Protein AF-A0A101GT37-F1 (afdb_monomer)

Nearest PDB structures (foldseek):
  5bwe-assembly1_A  TM=9.736E-01  e=3.485E-16  Thauera aromatica
  4pkc-assembly1_A  TM=9.715E-01  e=2.745E-16  Thauera aromatica
  5bwd-assembly1_A  TM=9.715E-01  e=1.150E-15  Thauera aromatica
  5fay-assembly1_B  TM=8.670E-01  e=1.036E-05  Oleidesulfovibrio alaskensis G20
  7vua-assembly1_A  TM=8.529E-01  e=1.270E-04  Clostridiales bacterium

Radius of gyration: 19.48 Å; Cα contacts (8 Å, |Δi|>4): 191; chains: 1; bounding box: 49×45×47 Å

Structure (mmCIF, N/CA/C/O backbone):
data_AF-A0A101GT37-F1
#
_entry.id   AF-A0A101GT37-F1
#
loop_
_atom_site.group_PDB
_atom_site.id
_atom_site.type_symbol
_atom_site.label_atom_id
_atom_site.label_alt_id
_atom_site.label_comp_id
_atom_site.label_asym_id
_atom_site.label_entity_id
_atom_site.label_seq_id
_atom_site.pdbx_PDB_ins_code
_atom_site.Cartn_x
_atom_site.Cartn_y
_atom_site.Cartn_z
_atom_site.occupancy
_atom_site.B_iso_or_equiv
_atom_site.auth_seq_id
_atom_site.auth_comp_id
_atom_site.auth_asym_id
_atom_site.auth_atom_id
_atom_site.pdbx_PDB_model_num
ATOM 1 N N . MET A 1 1 ? -13.158 -4.000 -20.494 1.00 83.12 1 MET A N 1
ATOM 2 C CA . MET A 1 1 ? -13.289 -5.338 -19.859 1.00 83.12 1 MET A CA 1
ATOM 3 C C . MET A 1 1 ? -12.405 -5.466 -18.620 1.00 83.12 1 MET A C 1
ATOM 5 O O . MET A 1 1 ? -12.922 -5.884 -17.592 1.00 83.12 1 MET A O 1
ATOM 9 N N . ALA A 1 2 ? -11.130 -5.058 -18.682 1.00 88.62 2 ALA A N 1
ATOM 10 C CA . ALA A 1 2 ? -10.197 -5.126 -17.552 1.00 88.62 2 ALA A CA 1
ATOM 11 C C . ALA A 1 2 ? -10.698 -4.409 -16.281 1.00 88.62 2 ALA A C 1
ATOM 13 O O . ALA A 1 2 ? -10.700 -5.011 -15.214 1.00 88.62 2 ALA A O 1
ATOM 14 N N . ASP A 1 3 ? -11.219 -3.185 -16.393 1.00 88.88 3 ASP A N 1
ATOM 15 C CA . ASP A 1 3 ? -11.601 -2.387 -15.213 1.00 88.88 3 ASP A CA 1
ATOM 16 C C . ASP A 1 3 ? -12.719 -3.039 -14.392 1.00 88.88 3 ASP A C 1
ATOM 18 O O . ASP A 1 3 ? -12.654 -3.101 -13.166 1.00 88.88 3 ASP A O 1
ATOM 22 N N . LYS A 1 4 ? -13.722 -3.620 -15.066 1.00 92.56 4 LYS A N 1
ATOM 23 C CA . LYS A 1 4 ? -14.809 -4.360 -14.404 1.00 92.56 4 LYS A CA 1
ATOM 24 C C . LYS A 1 4 ? -14.273 -5.573 -13.636 1.00 92.56 4 LYS A C 1
ATOM 26 O O . LYS A 1 4 ? -14.737 -5.847 -12.530 1.00 92.56 4 LYS A O 1
ATOM 31 N N . ALA A 1 5 ? -13.287 -6.273 -14.199 1.00 92.88 5 ALA A N 1
ATOM 32 C CA . ALA A 1 5 ? -12.650 -7.408 -13.541 1.00 92.88 5 ALA A CA 1
ATOM 33 C C . ALA A 1 5 ? -11.839 -6.966 -12.314 1.00 92.88 5 ALA A C 1
ATOM 35 O O . ALA A 1 5 ? -11.958 -7.590 -11.263 1.00 92.88 5 ALA A O 1
ATOM 36 N N . VAL A 1 6 ? -11.096 -5.857 -12.407 1.00 91.38 6 VAL A N 1
ATOM 37 C CA . VAL A 1 6 ? -10.339 -5.290 -11.277 1.00 91.38 6 VAL A CA 1
ATOM 38 C C . VAL A 1 6 ? -11.275 -4.852 -10.151 1.00 91.38 6 VAL A C 1
ATOM 40 O O . VAL A 1 6 ? -11.039 -5.198 -8.996 1.00 91.38 6 VAL A O 1
ATOM 43 N N . ILE A 1 7 ? -12.383 -4.178 -10.471 1.00 90.94 7 ILE A N 1
ATOM 44 C CA . ILE A 1 7 ? -13.394 -3.785 -9.477 1.00 90.94 7 ILE A CA 1
ATOM 45 C C . ILE A 1 7 ? -13.995 -5.025 -8.801 1.00 90.94 7 ILE A C 1
ATOM 47 O O . ILE A 1 7 ? -14.121 -5.070 -7.577 1.00 90.94 7 ILE A O 1
ATOM 51 N N . SER A 1 8 ? -14.342 -6.056 -9.575 1.00 91.50 8 SER A N 1
ATOM 52 C CA . SER A 1 8 ? -14.857 -7.315 -9.025 1.00 91.50 8 SER A CA 1
ATOM 53 C C . SER A 1 8 ? -13.827 -8.025 -8.138 1.00 91.50 8 SER A C 1
ATOM 55 O O . SER A 1 8 ? -14.181 -8.584 -7.099 1.00 91.50 8 SER A O 1
ATOM 57 N N . TRP A 1 9 ? -12.553 -8.003 -8.527 1.00 92.19 9 TRP A N 1
ATOM 58 C CA . TRP A 1 9 ? -11.446 -8.588 -7.774 1.00 92.19 9 TRP A CA 1
ATOM 59 C C . TRP A 1 9 ? -11.197 -7.846 -6.454 1.00 92.19 9 TRP A C 1
ATOM 61 O O . TRP A 1 9 ? -11.097 -8.489 -5.409 1.00 92.19 9 TRP A O 1
ATOM 71 N N . ALA A 1 10 ? -11.203 -6.512 -6.461 1.00 90.50 10 ALA A N 1
ATOM 72 C CA . ALA A 1 10 ? -11.091 -5.699 -5.251 1.00 90.50 10 ALA A CA 1
ATOM 73 C C . ALA A 1 10 ? -12.276 -5.935 -4.293 1.00 90.50 10 ALA A C 1
ATOM 75 O O . ALA A 1 10 ? -12.078 -6.177 -3.103 1.00 90.50 10 ALA A O 1
ATOM 76 N N . ARG A 1 11 ? -13.512 -5.985 -4.811 1.00 90.12 11 ARG A N 1
ATOM 77 C CA . ARG A 1 11 ? -14.713 -6.303 -4.010 1.00 90.12 11 ARG A CA 1
ATOM 78 C C . ARG A 1 11 ? -14.667 -7.701 -3.397 1.00 90.12 11 ARG A C 1
ATOM 80 O O . ARG A 1 11 ? -15.179 -7.916 -2.302 1.00 90.12 11 ARG A O 1
ATOM 87 N N . ARG A 1 12 ? -14.041 -8.665 -4.075 1.00 92.38 12 ARG A N 1
ATOM 88 C CA . ARG A 1 12 ? -13.826 -10.007 -3.520 1.00 92.38 12 ARG A CA 1
ATOM 89 C C . ARG A 1 12 ? -12.871 -9.986 -2.320 1.00 92.38 12 ARG A C 1
ATOM 91 O O . ARG A 1 12 ? -13.099 -10.758 -1.394 1.00 92.38 12 ARG A O 1
ATOM 98 N N . HIS A 1 13 ? -11.855 -9.120 -2.309 1.00 91.25 13 HIS A N 1
ATOM 99 C CA . HIS A 1 13 ? -10.975 -8.945 -1.144 1.00 91.25 13 HIS A CA 1
ATOM 100 C C . HIS A 1 13 ? -11.730 -8.330 0.034 1.00 91.25 13 HIS A C 1
ATOM 102 O O . HIS A 1 13 ? -11.667 -8.867 1.133 1.00 91.25 13 HIS A O 1
ATOM 108 N N . ALA A 1 14 ? -12.529 -7.291 -0.215 1.00 90.50 14 ALA A N 1
ATOM 10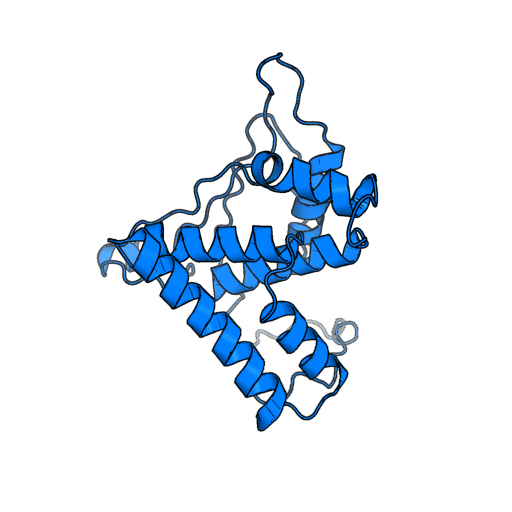9 C CA . ALA A 1 14 ? -13.405 -6.709 0.801 1.00 90.50 14 ALA A CA 1
ATOM 110 C C . ALA A 1 14 ? -14.369 -7.752 1.400 1.00 90.50 14 ALA A C 1
ATOM 112 O O . ALA A 1 14 ? -14.509 -7.867 2.616 1.00 90.50 14 ALA A O 1
ATOM 113 N N . ARG A 1 15 ? -14.975 -8.596 0.553 1.00 92.19 15 ARG A N 1
ATOM 114 C CA . ARG A 1 15 ? -15.821 -9.705 1.017 1.00 92.19 15 ARG A CA 1
ATOM 115 C C . ARG A 1 15 ? -15.049 -10.707 1.879 1.00 92.19 15 ARG A C 1
ATOM 117 O O . ARG A 1 15 ? -15.609 -11.211 2.843 1.00 92.19 15 ARG A O 1
ATOM 124 N N . LEU A 1 16 ? -13.792 -11.004 1.545 1.00 92.88 16 LEU A N 1
ATOM 125 C CA . LEU A 1 16 ? -12.956 -11.884 2.361 1.00 92.88 16 LEU A CA 1
ATOM 126 C C . LEU A 1 16 ? -12.696 -11.276 3.744 1.00 92.88 16 LEU A C 1
ATOM 128 O O . LEU A 1 16 ? -12.865 -11.982 4.730 1.00 92.88 16 LEU A O 1
ATOM 132 N N . CYS A 1 17 ? -12.363 -9.984 3.827 1.00 92.75 17 CYS A N 1
ATOM 133 C CA . CYS A 1 17 ? -12.210 -9.285 5.107 1.00 92.75 17 CYS A CA 1
ATOM 134 C C . CYS A 1 17 ? -13.471 -9.421 5.970 1.00 92.75 17 CYS A C 1
ATOM 136 O O . CYS A 1 17 ? -13.374 -9.777 7.141 1.00 92.75 17 CYS A O 1
ATOM 138 N N . ARG A 1 18 ? -14.652 -9.248 5.366 1.00 93.25 18 ARG A N 1
ATOM 139 C CA . ARG A 1 18 ? -15.937 -9.420 6.052 1.00 93.25 18 ARG A CA 1
ATOM 140 C C . ARG A 1 18 ? -16.177 -10.852 6.538 1.00 93.25 18 ARG A C 1
ATOM 142 O O . ARG A 1 18 ? -16.553 -11.042 7.686 1.00 93.25 18 ARG A O 1
ATOM 149 N N . ILE A 1 19 ? -15.919 -11.856 5.697 1.00 95.00 19 ILE A N 1
ATOM 150 C CA . ILE A 1 19 ? -16.059 -13.271 6.082 1.00 95.00 19 ILE A CA 1
ATOM 151 C C . ILE A 1 19 ? -15.125 -13.607 7.251 1.00 95.00 19 ILE A C 1
ATOM 153 O O . ILE A 1 19 ? -15.547 -14.261 8.200 1.00 95.00 19 ILE A O 1
ATOM 157 N N . VAL A 1 20 ? -13.871 -13.147 7.204 1.00 95.56 20 VAL A N 1
ATOM 158 C CA . VAL A 1 20 ? -12.902 -13.365 8.290 1.00 95.56 20 VAL A CA 1
ATOM 159 C C . VAL A 1 20 ? -13.376 -12.694 9.577 1.00 95.56 20 VAL A C 1
ATOM 161 O O . VAL A 1 20 ? -13.379 -13.341 10.621 1.00 95.56 20 VAL A O 1
ATOM 164 N N . ALA A 1 21 ? -13.858 -11.453 9.494 1.00 95.19 21 ALA A N 1
ATOM 165 C CA . ALA A 1 21 ? -14.395 -10.722 10.637 1.00 95.19 21 ALA A CA 1
ATOM 166 C C . ALA A 1 21 ? -15.599 -11.426 11.287 1.00 95.19 21 ALA A C 1
ATOM 168 O O . ALA A 1 21 ? -15.682 -11.517 12.507 1.00 95.19 21 ALA A O 1
ATOM 169 N N . GLU A 1 22 ? -16.544 -11.914 10.482 1.00 94.50 22 GLU A N 1
ATOM 170 C CA . GLU A 1 22 ? -17.795 -12.498 10.979 1.00 94.50 22 GLU A CA 1
ATOM 171 C C . GLU A 1 22 ? -17.631 -13.953 11.442 1.00 94.50 22 GLU A C 1
ATOM 173 O O . GLU A 1 22 ? -18.301 -14.370 12.382 1.00 94.50 22 GLU A O 1
ATOM 178 N N . SER A 1 23 ? -16.774 -14.736 10.777 1.00 95.50 23 SER A N 1
ATOM 179 C CA . SER A 1 23 ? -16.731 -16.198 10.952 1.00 95.50 23 SER A CA 1
ATOM 180 C C . SER A 1 23 ? -15.498 -16.723 11.688 1.00 95.50 23 SER A C 1
ATOM 182 O O . SER A 1 23 ? -15.554 -17.829 12.219 1.00 95.50 23 SER A O 1
ATOM 184 N N . PHE A 1 24 ? -14.381 -15.988 11.690 1.00 95.06 24 PHE A N 1
ATOM 185 C CA . PHE A 1 24 ? -13.090 -16.512 12.157 1.00 95.06 24 PHE A CA 1
ATOM 186 C C . PHE A 1 24 ? -12.438 -15.664 13.251 1.00 95.06 24 PHE A C 1
ATOM 188 O O . PHE A 1 24 ? -11.747 -16.215 14.104 1.00 95.06 24 PHE A O 1
ATOM 195 N N . GLU A 1 25 ? -12.629 -14.346 13.229 1.00 95.00 25 GLU A N 1
ATOM 196 C CA . GLU A 1 25 ? -11.964 -13.444 14.164 1.00 95.00 25 GLU A CA 1
ATOM 197 C C . GLU A 1 25 ? -12.651 -13.431 15.534 1.00 95.00 25 GLU A C 1
ATOM 199 O O . GLU A 1 25 ? -13.862 -13.234 15.649 1.00 95.00 25 GLU A O 1
ATOM 204 N N . THR A 1 26 ? -11.852 -13.613 16.584 1.00 94.69 26 THR A N 1
ATOM 205 C CA . THR A 1 26 ? -12.336 -13.639 17.973 1.00 94.69 26 THR A CA 1
ATOM 206 C C . THR A 1 26 ? -12.081 -12.330 18.707 1.00 94.69 26 THR A C 1
ATOM 208 O O . THR A 1 26 ? -12.834 -11.993 19.620 1.00 94.69 26 THR A O 1
ATOM 211 N N . ASP A 1 27 ? -11.040 -11.584 18.319 1.00 96.19 27 ASP A N 1
ATOM 212 C CA . ASP A 1 27 ? -10.726 -10.302 18.942 1.00 96.19 27 ASP A CA 1
ATOM 213 C C . ASP A 1 27 ? -11.681 -9.212 18.418 1.00 96.19 27 ASP A C 1
ATOM 215 O O . ASP A 1 27 ? -11.692 -8.929 17.214 1.00 96.19 27 ASP A O 1
ATOM 219 N N . PRO A 1 28 ? -12.486 -8.566 19.289 1.00 94.81 28 PRO A N 1
ATOM 220 C CA . PRO A 1 28 ? -13.419 -7.529 18.863 1.00 94.81 28 PRO A CA 1
ATOM 221 C C . PRO A 1 28 ? -12.729 -6.324 18.211 1.00 94.81 28 PRO A C 1
ATOM 223 O O . PRO A 1 28 ? -13.333 -5.707 17.335 1.00 94.81 28 PRO A O 1
ATOM 226 N N . VAL A 1 29 ? -11.488 -5.999 18.598 1.00 93.56 29 VAL A N 1
ATOM 227 C CA . VAL A 1 29 ? -10.738 -4.879 18.005 1.00 93.56 29 VAL A CA 1
ATOM 228 C C . VAL A 1 29 ? -10.350 -5.223 16.573 1.00 93.56 29 VAL A C 1
ATOM 230 O O . VAL A 1 29 ? -10.670 -4.486 15.641 1.00 93.56 29 VAL A O 1
ATOM 233 N N . ARG A 1 30 ? -9.742 -6.397 16.378 1.00 91.88 30 ARG A N 1
ATOM 234 C CA . ARG A 1 30 ? -9.341 -6.866 15.051 1.00 91.88 30 ARG A CA 1
ATOM 235 C C . ARG A 1 30 ? -10.532 -7.068 14.118 1.00 91.88 30 ARG A C 1
ATOM 237 O O . ARG A 1 30 ? -10.446 -6.780 12.924 1.00 91.88 30 ARG A O 1
ATOM 244 N N . ARG A 1 31 ? -11.657 -7.534 14.656 1.00 93.56 31 ARG A N 1
ATOM 245 C CA . ARG A 1 31 ? -12.902 -7.683 13.902 1.00 93.56 31 ARG A CA 1
ATOM 246 C C . ARG A 1 31 ? -13.380 -6.350 13.335 1.00 93.56 31 ARG A C 1
ATOM 248 O O . ARG A 1 31 ? -13.741 -6.290 12.163 1.00 93.56 31 ARG A O 1
ATOM 255 N N . GLU A 1 32 ? -13.363 -5.298 14.146 1.00 91.94 32 GLU A N 1
ATOM 256 C CA . GLU A 1 32 ? -13.762 -3.956 13.718 1.00 91.94 32 GLU A CA 1
ATOM 257 C C . GLU A 1 32 ? -12.825 -3.413 12.630 1.00 91.94 32 GLU A C 1
ATOM 259 O O . GLU A 1 32 ? -13.292 -2.928 11.603 1.00 91.94 32 GLU A O 1
ATOM 264 N N . GLU A 1 33 ? -11.509 -3.590 12.772 1.00 89.19 33 GLU A N 1
ATOM 265 C CA . GLU A 1 33 ? -10.546 -3.227 11.721 1.00 89.19 33 GLU A CA 1
ATOM 266 C C . GLU A 1 33 ? -10.839 -3.938 10.391 1.00 89.19 33 GLU A C 1
ATOM 268 O O . GLU A 1 33 ? -10.821 -3.318 9.328 1.00 89.19 33 GLU A O 1
ATOM 273 N N . LEU A 1 34 ? -11.139 -5.241 10.430 1.00 90.75 34 LEU A N 1
ATOM 274 C CA . LEU A 1 34 ? -11.460 -6.019 9.233 1.00 90.75 34 LEU A CA 1
ATOM 275 C C . LEU A 1 34 ? -12.763 -5.562 8.568 1.00 90.75 34 LEU A C 1
ATOM 277 O O . LEU A 1 34 ? -12.843 -5.547 7.338 1.00 90.75 34 LEU A O 1
ATOM 281 N N . LEU A 1 35 ? -13.770 -5.176 9.355 1.00 90.94 35 LEU A N 1
ATOM 282 C CA . LEU A 1 35 ? -15.007 -4.596 8.831 1.00 90.94 35 LEU A CA 1
ATOM 283 C C . LEU A 1 35 ? -14.745 -3.232 8.187 1.00 90.94 35 LEU A C 1
ATOM 285 O O . LEU A 1 35 ? -15.235 -2.981 7.087 1.00 90.94 35 LEU A O 1
ATOM 289 N N . GLN A 1 36 ? -13.893 -2.406 8.795 1.00 87.31 36 GLN A N 1
ATOM 290 C CA . GLN A 1 36 ? -13.472 -1.132 8.210 1.00 87.31 36 GLN A CA 1
ATOM 291 C C . GLN A 1 36 ? -12.684 -1.319 6.909 1.00 87.31 36 GLN A C 1
ATOM 293 O O . GLN A 1 36 ? -12.871 -0.549 5.976 1.00 87.31 36 GLN A O 1
ATOM 298 N N . MET A 1 37 ? -11.846 -2.356 6.805 1.00 85.00 37 MET A N 1
ATOM 299 C CA . MET A 1 37 ? -11.153 -2.710 5.557 1.00 85.00 37 MET A CA 1
ATOM 300 C C . MET A 1 37 ? -12.098 -3.269 4.480 1.00 85.00 37 MET A C 1
ATOM 302 O O . MET A 1 37 ? -11.792 -3.196 3.287 1.00 85.00 37 MET A O 1
ATOM 306 N N . ALA A 1 38 ? -13.214 -3.881 4.884 1.00 87.31 38 ALA A N 1
ATOM 307 C CA . ALA A 1 38 ? -14.232 -4.386 3.968 1.00 87.31 38 ALA A CA 1
ATOM 308 C C . ALA A 1 38 ? -15.112 -3.263 3.394 1.00 87.31 38 ALA A C 1
ATOM 310 O O . ALA A 1 38 ? -15.692 -3.420 2.316 1.00 87.31 38 ALA A O 1
ATOM 311 N N . GLU A 1 39 ? -15.221 -2.141 4.099 1.00 83.94 39 GLU A N 1
ATOM 312 C CA . GLU A 1 39 ? -15.951 -0.966 3.647 1.00 83.94 39 GLU A CA 1
ATOM 313 C C . GLU A 1 39 ? -15.068 -0.070 2.763 1.00 83.94 39 GLU A C 1
ATOM 315 O O . GLU A 1 39 ? -13.884 0.126 3.020 1.00 83.94 39 GLU A O 1
ATOM 320 N N . ILE A 1 40 ? -15.637 0.479 1.684 1.00 67.19 40 ILE A N 1
ATOM 321 C CA . ILE A 1 40 ? -14.957 1.508 0.886 1.00 67.19 40 ILE A CA 1
ATOM 322 C C . ILE A 1 40 ? -15.190 2.829 1.606 1.00 67.19 40 ILE A C 1
ATOM 324 O O . ILE A 1 40 ? -16.318 3.313 1.654 1.00 67.19 40 ILE A O 1
ATOM 328 N N . SER A 1 41 ? -14.136 3.405 2.162 1.00 56.72 41 SER A N 1
ATOM 329 C CA . SER A 1 41 ? -14.230 4.487 3.126 1.00 56.72 41 SER A CA 1
ATOM 330 C C . SER A 1 41 ? -13.621 5.823 2.685 1.00 56.72 41 SER A C 1
ATOM 332 O O . SER A 1 41 ? -13.537 6.710 3.506 1.00 56.72 41 SER A O 1
ATOM 334 N N . GLN A 1 42 ? -13.171 6.046 1.446 1.00 54.28 42 GLN A N 1
ATOM 335 C CA . GLN A 1 42 ? -12.456 7.276 1.017 1.00 54.28 42 GLN A CA 1
ATOM 336 C C . GLN A 1 42 ? -11.336 7.755 1.986 1.00 54.28 42 GLN A C 1
ATOM 338 O O . GLN A 1 42 ? -10.885 8.900 1.909 1.00 54.28 42 GLN A O 1
ATOM 343 N N . ARG A 1 43 ? -10.862 6.893 2.899 1.00 64.56 43 ARG A N 1
ATOM 344 C CA . ARG A 1 43 ? -9.843 7.195 3.912 1.00 64.56 43 ARG A CA 1
ATOM 345 C C . ARG A 1 43 ? -8.451 7.215 3.284 1.00 64.56 43 ARG A C 1
ATOM 347 O O . ARG A 1 43 ? -8.235 6.753 2.166 1.00 64.56 43 ARG A O 1
ATOM 354 N N . LEU A 1 44 ? -7.451 7.640 4.058 1.00 60.09 44 LEU A N 1
ATOM 355 C CA . LEU A 1 44 ? -6.043 7.444 3.690 1.00 60.09 44 LEU A CA 1
ATOM 356 C C . LEU A 1 44 ? -5.739 5.953 3.452 1.00 60.09 44 LEU A C 1
ATOM 358 O O . LEU A 1 44 ? -4.974 5.608 2.556 1.00 60.09 44 LEU A O 1
ATOM 362 N N . TRP A 1 45 ? -6.412 5.081 4.204 1.00 75.50 45 TRP A N 1
ATOM 363 C CA . TRP A 1 45 ? -6.387 3.629 4.057 1.00 75.50 45 TRP A CA 1
ATOM 364 C C . TRP A 1 45 ? -6.827 3.203 2.656 1.00 75.50 45 TRP A C 1
ATOM 366 O O . TRP A 1 45 ? -6.144 2.407 2.023 1.00 75.50 45 TRP A O 1
ATOM 376 N N . ASP A 1 46 ? -7.900 3.793 2.127 1.00 78.06 46 ASP A N 1
ATOM 377 C CA . ASP A 1 46 ? -8.392 3.506 0.779 1.00 78.06 46 ASP A CA 1
ATOM 378 C C . ASP A 1 46 ? -7.403 3.936 -0.299 1.00 78.06 46 ASP A C 1
ATOM 380 O O . ASP A 1 46 ? -7.245 3.242 -1.301 1.00 78.06 46 ASP A O 1
ATOM 384 N N . VAL A 1 47 ? -6.715 5.064 -0.104 1.00 82.31 47 VAL A N 1
ATOM 385 C CA . VAL A 1 47 ? -5.693 5.540 -1.047 1.00 82.31 47 VAL A CA 1
ATOM 386 C C . VAL A 1 47 ? -4.514 4.575 -1.074 1.00 82.31 47 VAL A C 1
ATOM 388 O O . VAL A 1 47 ? -4.072 4.173 -2.150 1.00 82.31 47 VAL A O 1
ATOM 391 N N . MET A 1 48 ? -4.035 4.159 0.100 1.00 85.81 48 MET A N 1
ATOM 392 C CA . MET A 1 48 ? -2.944 3.189 0.226 1.00 85.81 48 MET A CA 1
ATOM 393 C C . MET A 1 48 ? -3.345 1.823 -0.340 1.00 85.81 48 MET A C 1
ATOM 395 O O . MET A 1 48 ? -2.587 1.217 -1.099 1.00 85.81 48 MET A O 1
ATOM 399 N N . GLN A 1 49 ? -4.569 1.375 -0.058 1.00 87.75 49 GLN A N 1
ATOM 400 C CA . GLN A 1 49 ? -5.116 0.124 -0.573 1.00 87.75 49 GLN A CA 1
ATOM 401 C C . GLN A 1 49 ? -5.275 0.163 -2.097 1.00 87.75 49 GLN A C 1
ATOM 403 O O . GLN A 1 49 ? -4.885 -0.777 -2.791 1.00 87.75 49 GLN A O 1
ATOM 408 N N . MET A 1 50 ? -5.804 1.262 -2.638 1.00 88.69 50 MET A N 1
ATOM 409 C CA . MET A 1 50 ? -5.948 1.460 -4.078 1.00 88.69 50 MET A CA 1
ATOM 410 C C . MET A 1 50 ? -4.582 1.483 -4.761 1.00 88.69 50 MET A C 1
ATOM 412 O O . MET A 1 50 ? -4.391 0.803 -5.769 1.00 88.69 50 MET A O 1
ATOM 416 N N . LYS A 1 51 ? -3.611 2.208 -4.193 1.00 91.00 51 LYS A N 1
ATOM 417 C CA . LYS A 1 51 ? -2.229 2.236 -4.684 1.00 91.00 51 LYS A CA 1
ATOM 418 C C . LYS A 1 51 ? -1.640 0.828 -4.749 1.00 91.00 51 LYS A C 1
ATOM 420 O O . LYS A 1 51 ? -1.062 0.460 -5.771 1.00 91.00 51 LYS A O 1
ATOM 425 N N . TRP A 1 52 ? -1.852 0.019 -3.712 1.00 91.81 52 TRP A N 1
ATOM 426 C CA . TRP A 1 52 ? -1.398 -1.369 -3.685 1.00 91.81 52 TRP A CA 1
ATOM 427 C C . TRP A 1 52 ? -2.080 -2.246 -4.746 1.00 91.81 52 TRP A C 1
ATOM 429 O O . TRP A 1 52 ? -1.414 -3.017 -5.436 1.00 91.81 52 TRP A O 1
ATOM 439 N N . TYR A 1 53 ? -3.392 -2.106 -4.950 1.00 92.06 53 TYR A N 1
ATOM 440 C CA . TYR A 1 53 ? -4.096 -2.825 -6.016 1.00 92.06 53 TYR A CA 1
ATOM 441 C C . TYR A 1 53 ? -3.605 -2.443 -7.410 1.00 92.06 53 TYR A C 1
ATOM 443 O O . TYR A 1 53 ? -3.373 -3.325 -8.238 1.00 92.06 53 TYR A O 1
ATOM 451 N N . VAL A 1 54 ? -3.400 -1.151 -7.667 1.00 92.69 54 VAL A N 1
ATOM 452 C CA . VAL A 1 54 ? -2.840 -0.677 -8.938 1.00 92.69 54 VAL A CA 1
ATOM 453 C C . VAL A 1 54 ? -1.429 -1.228 -9.137 1.00 92.69 54 VAL A C 1
ATOM 455 O O . VAL A 1 54 ? -1.121 -1.711 -10.227 1.00 92.69 54 VAL A O 1
ATOM 458 N N . TYR A 1 55 ? -0.601 -1.243 -8.086 1.00 93.38 55 TYR A N 1
ATOM 459 C CA . TYR A 1 55 ? 0.722 -1.861 -8.127 1.00 93.38 55 TYR A CA 1
ATOM 460 C C . TYR A 1 55 ? 0.641 -3.338 -8.537 1.00 93.38 55 TYR A C 1
ATOM 462 O O . TYR A 1 55 ? 1.264 -3.731 -9.521 1.00 93.38 55 TYR A O 1
ATOM 470 N N . LEU A 1 56 ? -0.183 -4.144 -7.858 1.00 93.19 56 LEU A N 1
ATOM 471 C CA . LEU A 1 56 ? -0.338 -5.567 -8.174 1.00 93.19 56 LEU A CA 1
ATOM 472 C C . LEU A 1 56 ? -0.803 -5.796 -9.615 1.00 93.19 56 LEU A C 1
ATOM 474 O O . LEU A 1 56 ? -0.285 -6.683 -10.293 1.00 93.19 56 LEU A O 1
ATOM 478 N N . MET A 1 57 ? -1.745 -4.992 -10.106 1.00 93.56 57 MET A N 1
ATOM 479 C CA . MET A 1 57 ? -2.228 -5.114 -11.480 1.00 93.56 57 MET A CA 1
ATOM 480 C C . MET A 1 57 ? -1.138 -4.800 -12.507 1.00 93.56 57 MET A C 1
ATOM 482 O O . MET A 1 57 ? -0.986 -5.551 -13.471 1.00 93.56 57 MET A O 1
ATOM 486 N N . CYS A 1 58 ? -0.383 -3.720 -12.303 1.00 92.50 58 CYS A N 1
ATOM 487 C CA . CYS A 1 58 ? 0.610 -3.234 -13.260 1.00 92.50 58 CYS A CA 1
ATOM 488 C C . CYS A 1 58 ? 1.944 -3.992 -13.210 1.00 92.50 58 CYS A C 1
ATOM 490 O O . CYS A 1 58 ? 2.589 -4.114 -14.248 1.00 92.50 58 CYS A O 1
ATOM 492 N N . HIS A 1 59 ? 2.349 -4.485 -12.036 1.00 93.62 59 HIS A N 1
ATOM 493 C CA . HIS A 1 59 ? 3.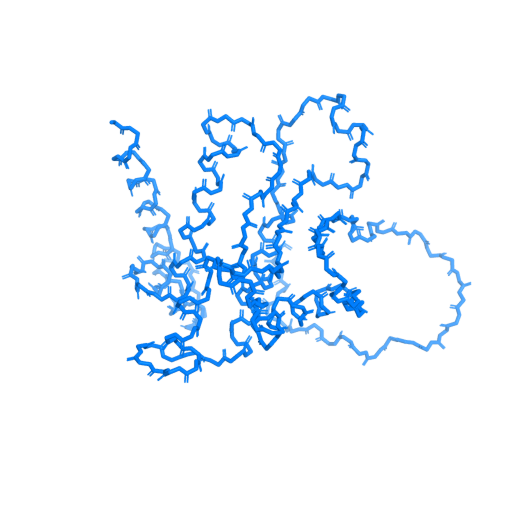684 -5.051 -11.811 1.00 93.62 59 HIS A CA 1
ATOM 494 C C . HIS A 1 59 ? 3.717 -6.571 -11.633 1.00 93.62 59 HIS A C 1
ATOM 496 O O . HIS A 1 59 ? 4.791 -7.162 -11.758 1.00 93.62 59 HIS A O 1
ATOM 502 N N . ALA A 1 60 ? 2.576 -7.209 -11.348 1.00 91.62 60 ALA A N 1
ATOM 503 C CA . ALA A 1 60 ? 2.538 -8.640 -11.046 1.00 91.62 60 ALA A CA 1
ATOM 504 C C . ALA A 1 60 ? 1.492 -9.424 -11.850 1.00 91.62 60 ALA A C 1
ATOM 506 O O . ALA A 1 60 ? 1.830 -10.429 -12.468 1.00 91.62 60 ALA A O 1
ATOM 507 N N . ILE A 1 61 ? 0.224 -8.998 -11.839 1.00 92.00 61 ILE A N 1
ATOM 508 C CA . ILE A 1 61 ? -0.896 -9.810 -12.344 1.00 92.00 61 ILE A CA 1
ATOM 509 C C . ILE A 1 61 ? -1.004 -9.740 -13.865 1.00 92.00 61 ILE A C 1
ATOM 511 O O . ILE A 1 61 ? -1.121 -10.773 -14.519 1.00 92.00 61 ILE A O 1
ATOM 515 N N . LYS A 1 62 ? -1.012 -8.530 -14.439 1.00 88.31 62 LYS A N 1
ATOM 516 C CA . LYS A 1 62 ? -1.175 -8.370 -15.890 1.00 88.31 62 LYS A CA 1
ATOM 517 C C . LYS A 1 62 ? 0.112 -8.742 -16.620 1.00 88.31 62 LYS A C 1
ATOM 519 O O . LYS A 1 62 ? 0.082 -9.510 -17.573 1.00 88.31 62 LYS A O 1
ATOM 524 N N . HIS A 1 63 ? 1.222 -8.174 -16.162 1.00 88.81 63 HIS A N 1
ATOM 525 C CA . HIS A 1 63 ? 2.568 -8.449 -16.639 1.00 88.81 63 HIS A CA 1
ATOM 526 C C . HIS A 1 63 ? 3.552 -8.239 -15.494 1.00 88.81 63 HIS A C 1
ATOM 528 O O . HIS A 1 63 ? 3.327 -7.397 -14.625 1.00 88.81 63 HIS A O 1
ATOM 534 N N . TYR A 1 64 ? 4.653 -8.985 -15.524 1.00 92.50 64 TYR A N 1
ATOM 535 C CA . TYR A 1 64 ? 5.770 -8.726 -14.631 1.00 92.50 64 TYR A CA 1
ATOM 536 C C . TYR A 1 64 ? 6.457 -7.413 -15.021 1.00 92.50 64 TYR A C 1
ATOM 538 O O . TYR A 1 64 ? 6.898 -7.257 -16.162 1.00 92.50 64 TYR A O 1
ATOM 546 N N . ALA A 1 65 ? 6.595 -6.503 -14.060 1.00 93.25 65 ALA A N 1
ATOM 547 C CA . ALA A 1 65 ? 7.433 -5.320 -14.183 1.00 93.25 65 ALA A CA 1
ATOM 548 C C . ALA A 1 65 ? 8.171 -5.074 -12.863 1.00 93.25 65 ALA A C 1
ATOM 550 O O . ALA A 1 65 ? 7.548 -4.859 -11.825 1.00 93.25 65 ALA A O 1
ATOM 551 N N . SER A 1 66 ? 9.506 -5.076 -12.901 1.00 91.94 66 SER A N 1
ATOM 552 C CA . SER A 1 66 ? 10.320 -4.666 -11.750 1.00 91.94 66 SER A CA 1
ATOM 553 C C . SER A 1 6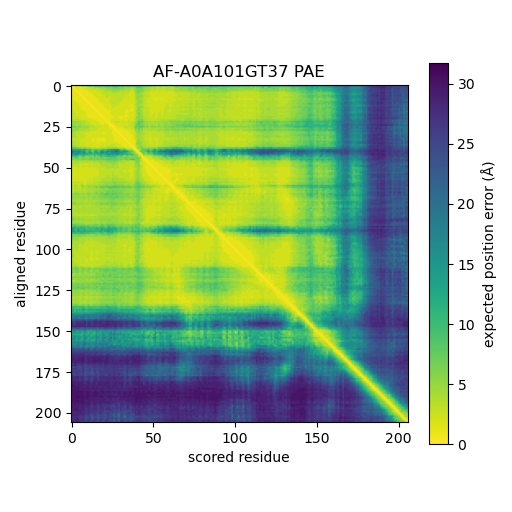6 ? 10.127 -3.169 -11.468 1.00 91.94 66 SER A C 1
ATOM 555 O O . SER A 1 66 ? 9.804 -2.398 -12.375 1.00 91.94 66 SER A O 1
ATOM 557 N N . GLY A 1 67 ? 10.354 -2.734 -10.230 1.00 90.00 67 GLY A N 1
ATOM 558 C CA . GLY A 1 67 ? 10.236 -1.330 -9.834 1.00 90.00 67 GLY A CA 1
ATOM 559 C C . GLY A 1 67 ? 9.002 -1.021 -8.987 1.00 90.00 67 GLY A C 1
ATOM 560 O O . GLY A 1 67 ? 8.060 -1.801 -8.902 1.00 90.00 67 GLY A O 1
ATOM 561 N N . MET A 1 68 ? 9.010 0.173 -8.390 1.00 91.25 68 MET A N 1
ATOM 562 C CA . MET A 1 68 ? 7.866 0.799 -7.708 1.00 91.25 68 MET A CA 1
ATOM 563 C C . MET A 1 68 ? 7.878 2.306 -7.994 1.00 91.25 68 MET A C 1
ATOM 565 O O . MET A 1 68 ? 7.915 3.151 -7.103 1.00 91.25 68 MET A O 1
ATOM 569 N N . ALA A 1 69 ? 7.948 2.646 -9.279 1.00 90.62 69 ALA A N 1
ATOM 570 C CA . ALA A 1 69 ? 8.214 4.008 -9.711 1.00 90.62 69 ALA A CA 1
ATOM 571 C C . ALA A 1 69 ? 6.980 4.905 -9.529 1.00 90.62 69 ALA A C 1
ATOM 573 O O . ALA A 1 69 ? 6.112 4.983 -10.396 1.00 90.62 69 ALA A O 1
ATOM 574 N N . HIS A 1 70 ? 6.924 5.626 -8.412 1.00 88.25 70 HIS A N 1
ATOM 575 C CA . HIS A 1 70 ? 5.985 6.726 -8.219 1.00 88.25 70 HIS A CA 1
ATOM 576 C C . HIS A 1 70 ? 6.557 7.812 -7.307 1.00 88.25 70 HIS A C 1
ATOM 578 O O . HIS A 1 70 ? 7.481 7.585 -6.519 1.00 88.25 70 HIS A O 1
ATOM 584 N N . LYS A 1 71 ? 5.965 9.006 -7.403 1.00 86.69 71 LYS A N 1
ATOM 585 C CA . LYS A 1 71 ? 6.251 10.133 -6.516 1.00 86.69 71 LYS A CA 1
ATOM 586 C C . LYS A 1 71 ? 5.295 10.102 -5.325 1.00 86.69 71 LYS A C 1
ATOM 588 O O . LYS A 1 71 ? 4.183 10.621 -5.407 1.00 86.69 71 LYS A O 1
ATOM 593 N N . GLU A 1 72 ? 5.710 9.404 -4.275 1.00 86.00 72 GLU A N 1
ATOM 594 C CA . GLU A 1 72 ? 4.838 9.029 -3.157 1.00 86.00 72 GLU A CA 1
ATOM 595 C C . GLU A 1 72 ? 4.340 10.229 -2.357 1.00 86.00 72 GLU A C 1
ATOM 597 O O . GLU A 1 72 ? 3.143 10.362 -2.106 1.00 86.00 72 GLU A O 1
ATOM 602 N N . ASP A 1 73 ? 5.255 11.139 -2.027 1.00 82.94 73 ASP A N 1
ATOM 603 C CA . ASP A 1 73 ? 4.962 12.364 -1.290 1.00 82.94 73 ASP A CA 1
ATOM 604 C C . ASP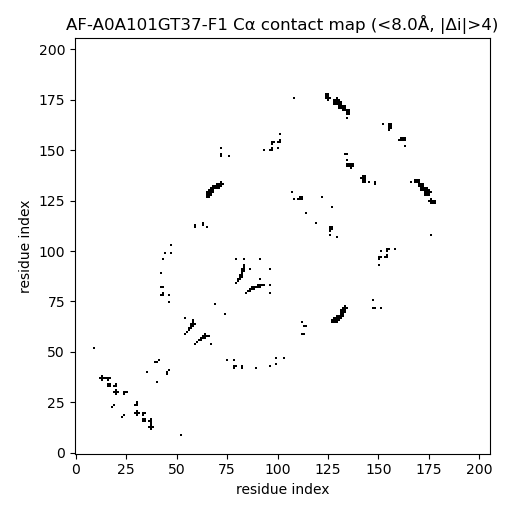 A 1 73 ? 3.887 13.191 -2.003 1.00 82.94 73 ASP A C 1
ATOM 606 O O . ASP A 1 73 ? 2.912 13.615 -1.390 1.00 82.94 73 ASP A O 1
ATOM 610 N N . LYS A 1 74 ? 4.008 13.365 -3.321 1.00 83.69 74 LYS A N 1
ATOM 611 C CA . LYS A 1 74 ? 3.042 14.124 -4.119 1.00 83.69 74 LYS A CA 1
ATOM 612 C C . LYS A 1 74 ? 1.701 13.408 -4.262 1.00 83.69 74 LYS A C 1
ATOM 614 O O . LYS A 1 74 ? 0.671 14.079 -4.241 1.00 83.69 74 LYS A O 1
ATOM 619 N N . LEU A 1 75 ? 1.716 12.086 -4.429 1.00 86.06 75 LEU A N 1
ATOM 620 C CA . LEU A 1 75 ? 0.509 11.278 -4.604 1.00 86.06 75 LEU A CA 1
ATOM 621 C C . LEU A 1 75 ? -0.349 11.265 -3.331 1.00 86.06 75 LEU A C 1
ATOM 623 O O . LEU A 1 75 ? -1.555 11.488 -3.401 1.00 86.06 75 LEU A O 1
ATOM 627 N N . CYS A 1 76 ? 0.273 11.044 -2.172 1.00 86.38 76 CYS A N 1
ATOM 628 C CA . CYS A 1 76 ? -0.434 10.896 -0.900 1.00 86.38 76 CYS A CA 1
ATOM 629 C C . CYS A 1 76 ? -0.728 12.240 -0.208 1.00 86.38 76 CYS A C 1
ATOM 631 O O . CYS A 1 76 ? -1.619 12.306 0.639 1.00 86.38 76 CYS A O 1
ATOM 633 N N . TRP A 1 77 ? -0.030 13.325 -0.573 1.00 84.81 77 TRP A N 1
ATOM 634 C CA . TRP A 1 77 ? -0.166 14.639 0.069 1.00 84.81 77 TRP A CA 1
ATOM 635 C C . TRP A 1 77 ? -1.594 15.195 0.198 1.00 84.81 77 TRP A C 1
ATOM 637 O O . TRP A 1 77 ? -1.930 15.621 1.304 1.00 84.81 77 TRP A O 1
ATOM 647 N N . PRO A 1 78 ? -2.437 15.257 -0.856 1.00 86.38 78 PRO A N 1
ATOM 648 C CA . PRO A 1 78 ? -3.765 15.865 -0.724 1.00 86.38 78 PRO A CA 1
ATOM 649 C C . PRO A 1 78 ? -4.617 15.154 0.335 1.00 86.38 78 PRO A C 1
ATOM 651 O O . PRO A 1 78 ? -5.295 15.811 1.121 1.00 86.38 78 PRO A O 1
ATOM 654 N N . TYR A 1 79 ? -4.501 13.829 0.418 1.00 85.75 79 TYR A N 1
ATOM 655 C CA . TYR A 1 79 ? -5.217 13.005 1.389 1.00 85.75 79 TYR A CA 1
ATOM 656 C C . TYR A 1 79 ? -4.625 13.132 2.790 1.00 85.75 79 TYR A C 1
ATOM 658 O O . TYR A 1 79 ? -5.353 13.350 3.754 1.00 85.75 79 TYR A O 1
ATOM 666 N N . TYR A 1 80 ? -3.296 13.077 2.904 1.00 85.50 80 TYR A N 1
ATOM 667 C CA . TYR A 1 80 ? -2.605 13.274 4.175 1.00 85.50 80 TYR A CA 1
ATOM 668 C C . TYR A 1 80 ? -2.932 14.645 4.784 1.00 85.50 80 TYR A C 1
ATOM 670 O O . TYR A 1 80 ? -3.256 14.738 5.966 1.00 85.50 80 TYR A O 1
ATOM 678 N N . LYS A 1 81 ? -2.914 15.714 3.975 1.00 86.12 81 LYS A N 1
ATOM 679 C CA . LYS A 1 81 ? -3.273 17.063 4.425 1.00 86.12 81 LYS A CA 1
ATOM 680 C C . LYS A 1 81 ? -4.725 17.111 4.901 1.00 86.12 81 LYS A C 1
ATOM 682 O O . LYS A 1 81 ? -4.958 17.561 6.016 1.00 86.12 81 LYS A O 1
ATOM 687 N N . ALA A 1 82 ? -5.674 16.606 4.114 1.00 86.25 82 ALA A N 1
ATOM 688 C CA . ALA A 1 82 ? -7.095 16.653 4.462 1.00 86.25 82 ALA A CA 1
ATOM 689 C C . ALA A 1 82 ? -7.431 15.896 5.765 1.00 86.25 82 ALA A C 1
ATOM 691 O O . ALA A 1 82 ? -8.272 16.357 6.540 1.00 86.25 82 ALA A O 1
ATOM 692 N N . ILE A 1 83 ? -6.760 14.764 6.008 1.00 85.19 83 ILE A N 1
ATOM 693 C CA . ILE A 1 83 ? -7.071 13.816 7.091 1.00 85.19 83 ILE A CA 1
ATOM 694 C C . ILE A 1 83 ? -6.275 14.100 8.372 1.00 85.19 83 ILE A C 1
ATOM 696 O O . ILE A 1 83 ? -6.835 14.076 9.469 1.00 85.19 83 ILE A O 1
ATOM 700 N N . VAL A 1 84 ? -4.970 14.363 8.248 1.00 85.50 84 VAL A N 1
ATOM 701 C CA . VAL A 1 84 ? -4.051 14.492 9.394 1.00 85.50 84 VAL A CA 1
ATOM 702 C C . VAL A 1 84 ? -3.889 15.948 9.827 1.00 85.50 84 VAL A C 1
ATOM 704 O O . VAL A 1 84 ? -3.827 16.229 11.025 1.00 85.50 84 VAL A O 1
ATOM 707 N N . ILE A 1 85 ? -3.824 16.879 8.867 1.00 85.75 85 ILE A N 1
ATOM 708 C CA . ILE 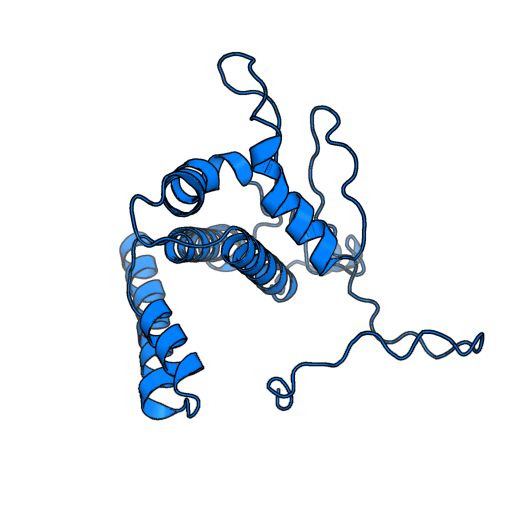A 1 85 ? -3.575 18.304 9.136 1.00 85.75 85 ILE A CA 1
ATOM 709 C C . ILE A 1 85 ? -4.896 19.052 9.297 1.00 85.75 85 ILE A C 1
ATOM 711 O O . ILE A 1 85 ? -5.180 19.578 10.369 1.00 85.75 85 ILE A O 1
ATOM 715 N N . ASP A 1 86 ? -5.704 19.076 8.239 1.00 86.94 86 ASP A N 1
ATOM 716 C CA . ASP A 1 86 ? -6.939 19.857 8.185 1.00 86.94 86 ASP A CA 1
ATOM 717 C C . ASP A 1 86 ? -8.076 19.179 8.963 1.00 86.94 86 ASP A C 1
ATOM 719 O O . ASP A 1 86 ? -9.042 19.840 9.332 1.00 86.94 86 ASP A O 1
ATOM 723 N N . LYS A 1 87 ? -7.963 17.864 9.218 1.00 84.50 87 LYS A N 1
ATOM 724 C CA . LYS A 1 87 ? -8.936 17.058 9.978 1.00 84.50 87 LYS A CA 1
ATOM 725 C C . LYS A 1 87 ? -10.380 17.198 9.469 1.00 84.50 87 LYS A C 1
ATOM 727 O O . LYS A 1 87 ? -11.333 17.112 10.235 1.00 84.50 87 LYS A O 1
ATOM 732 N N . THR A 1 88 ? -10.529 17.402 8.163 1.00 79.19 88 THR A N 1
ATOM 733 C CA . THR A 1 88 ? -11.814 17.699 7.502 1.00 79.19 88 THR A CA 1
ATOM 734 C C . THR A 1 88 ? -12.731 16.487 7.400 1.00 79.19 88 THR A C 1
ATOM 736 O O . THR A 1 88 ? -13.949 16.627 7.454 1.00 79.19 88 THR A O 1
ATOM 739 N N . PHE A 1 89 ? -12.152 15.295 7.264 1.00 68.38 89 PHE A N 1
ATOM 740 C CA . PHE A 1 89 ? -12.878 14.040 7.141 1.00 68.38 89 PHE A CA 1
ATOM 741 C C . PHE A 1 89 ? -12.060 12.925 7.788 1.00 68.38 89 PHE A C 1
ATOM 743 O O . PHE A 1 89 ? -10.867 12.802 7.517 1.00 68.38 89 PHE A O 1
ATOM 750 N N . GLN A 1 90 ? -12.705 12.140 8.654 1.00 67.88 90 GLN A N 1
ATOM 751 C CA . GLN A 1 90 ? -12.167 10.913 9.244 1.00 67.88 90 GLN A CA 1
ATOM 752 C C . GLN A 1 90 ? -10.728 11.028 9.774 1.00 67.88 90 GLN A C 1
ATOM 754 O O . GLN A 1 90 ? -9.786 10.458 9.230 1.00 67.88 90 GLN A O 1
ATOM 759 N N . THR A 1 91 ? -10.582 11.802 10.849 1.00 79.81 91 THR A N 1
ATOM 760 C CA . THR A 1 91 ? -9.299 12.234 11.411 1.00 79.81 91 THR A CA 1
ATOM 761 C C . THR A 1 91 ? -8.382 11.076 11.790 1.00 79.81 91 THR A C 1
ATOM 763 O O . THR A 1 91 ? -8.803 10.162 12.495 1.00 79.81 91 THR A O 1
ATOM 766 N N . MET A 1 92 ? -7.107 11.179 11.420 1.00 82.00 92 MET A N 1
ATOM 767 C CA . MET A 1 92 ? -6.049 10.273 11.873 1.00 82.00 92 MET A CA 1
ATOM 768 C C . MET A 1 92 ? -4.916 11.060 12.514 1.00 82.00 92 MET A C 1
ATOM 770 O O . MET A 1 92 ? -4.676 12.223 12.173 1.00 82.00 92 MET A O 1
ATOM 774 N N . THR A 1 93 ? -4.191 10.430 13.433 1.00 87.81 93 THR A N 1
ATOM 775 C CA . THR A 1 93 ? -2.969 11.024 13.964 1.00 87.81 93 THR A CA 1
ATOM 776 C C . THR A 1 93 ? -1.803 10.819 12.998 1.00 87.81 93 THR A C 1
ATOM 778 O O . THR A 1 93 ? -1.811 9.943 12.133 1.00 87.81 93 THR A O 1
ATOM 781 N N . HIS A 1 94 ? -0.755 11.626 13.160 1.00 85.81 94 HIS A N 1
ATOM 782 C CA . HIS A 1 94 ? 0.488 11.436 12.415 1.00 85.81 94 HIS A CA 1
ATOM 783 C C . HIS A 1 94 ? 1.092 10.041 12.645 1.00 85.81 94 HIS A C 1
ATOM 785 O O . HIS A 1 94 ? 1.624 9.452 11.710 1.00 85.81 94 HIS A O 1
ATOM 791 N N . LYS A 1 95 ? 0.972 9.493 13.863 1.00 86.12 95 LYS A N 1
ATOM 792 C CA . LYS A 1 95 ? 1.478 8.153 14.190 1.00 86.12 95 LYS A CA 1
ATOM 793 C C . LYS A 1 95 ? 0.746 7.069 13.406 1.00 86.12 95 LYS A C 1
ATOM 795 O O . LYS A 1 95 ? 1.405 6.209 12.839 1.00 86.12 95 LYS A O 1
ATOM 800 N N . ASP A 1 96 ? -0.574 7.176 13.297 1.00 85.62 96 ASP A N 1
ATOM 801 C CA . ASP A 1 96 ? -1.381 6.217 12.534 1.00 85.62 96 ASP A CA 1
ATOM 802 C C . ASP A 1 96 ? -1.029 6.277 11.038 1.00 85.62 96 ASP A C 1
ATOM 804 O O . ASP A 1 96 ? -0.981 5.262 10.347 1.00 85.62 96 ASP A O 1
ATOM 808 N N . ALA A 1 97 ? -0.728 7.473 10.518 1.00 85.69 97 ALA A N 1
ATOM 809 C CA . ALA A 1 97 ? -0.249 7.619 9.148 1.00 85.69 97 ALA A CA 1
ATOM 810 C C . ALA A 1 97 ? 1.139 6.982 8.949 1.00 85.69 97 ALA A C 1
ATOM 812 O O . ALA A 1 97 ? 1.361 6.326 7.934 1.00 85.69 97 ALA A O 1
ATOM 813 N N . VAL A 1 98 ? 2.062 7.141 9.906 1.00 86.44 98 VAL A N 1
ATOM 814 C CA . VAL A 1 98 ? 3.375 6.470 9.879 1.00 86.44 98 VAL A CA 1
ATOM 815 C C . VAL A 1 98 ? 3.205 4.950 9.893 1.00 86.44 98 VAL A C 1
ATOM 817 O O . VAL A 1 98 ? 3.806 4.278 9.060 1.00 86.44 98 VAL A O 1
ATOM 820 N N . GLU A 1 99 ? 2.337 4.416 10.755 1.00 86.94 99 GLU A N 1
ATOM 821 C CA . GLU A 1 99 ? 2.034 2.981 10.818 1.00 86.94 99 GLU A CA 1
ATOM 822 C C . GLU A 1 99 ? 1.476 2.446 9.489 1.00 86.94 99 GLU A C 1
ATOM 824 O O . GLU A 1 99 ? 1.908 1.398 9.012 1.00 86.94 99 GLU A O 1
ATOM 829 N N . LEU A 1 100 ? 0.586 3.185 8.817 1.00 86.50 100 LEU A N 1
ATOM 830 C CA . LEU A 1 100 ? 0.099 2.803 7.486 1.00 86.50 100 LEU A CA 1
ATOM 831 C C . LEU A 1 100 ? 1.217 2.699 6.449 1.00 86.50 100 LEU A C 1
ATOM 833 O O . LEU A 1 100 ? 1.246 1.762 5.646 1.00 86.50 100 LEU A O 1
ATOM 837 N N . PHE A 1 101 ? 2.142 3.655 6.456 1.00 87.62 101 PHE A N 1
ATOM 838 C CA . PHE A 1 101 ? 3.304 3.581 5.588 1.00 87.62 101 PHE A CA 1
ATOM 839 C C . PHE A 1 101 ? 4.173 2.368 5.976 1.00 87.62 101 PHE A C 1
ATOM 841 O O . PHE A 1 101 ? 4.651 1.642 5.102 1.00 87.62 101 PHE A O 1
ATOM 848 N N . GLU A 1 102 ? 4.384 2.082 7.262 1.00 85.56 102 GLU A N 1
ATOM 849 C CA . GLU A 1 102 ? 5.138 0.897 7.707 1.00 85.56 102 GLU A CA 1
ATOM 850 C C . GLU A 1 102 ? 4.500 -0.409 7.214 1.00 85.56 102 GLU A C 1
ATOM 852 O O . GLU A 1 102 ? 5.202 -1.263 6.661 1.00 85.56 102 GLU A O 1
ATOM 857 N N . CYS A 1 103 ? 3.174 -0.521 7.311 1.00 88.88 103 CYS A N 1
ATOM 858 C CA . CYS A 1 103 ? 2.398 -1.618 6.741 1.00 88.88 103 CYS A CA 1
ATOM 859 C C . CYS A 1 103 ? 2.671 -1.783 5.244 1.00 88.88 103 CYS A C 1
ATOM 861 O O . CYS A 1 103 ? 2.917 -2.898 4.781 1.00 88.88 103 CYS A O 1
ATOM 863 N N . GLU A 1 104 ? 2.707 -0.690 4.480 1.00 89.12 104 GLU A N 1
ATOM 864 C CA . GLU A 1 104 ? 3.031 -0.754 3.057 1.00 89.12 104 GLU A CA 1
ATOM 865 C C . GLU A 1 104 ? 4.424 -1.347 2.800 1.00 89.12 104 GLU A C 1
ATOM 867 O O . GLU A 1 104 ? 4.581 -2.235 1.963 1.00 89.12 104 GLU A O 1
ATOM 872 N N . ARG A 1 105 ? 5.443 -0.928 3.557 1.00 86.75 105 ARG A N 1
ATOM 873 C CA . ARG A 1 105 ? 6.798 -1.493 3.414 1.00 86.75 105 ARG A CA 1
ATOM 874 C C . ARG A 1 105 ? 6.836 -2.980 3.709 1.00 86.75 105 ARG A C 1
ATOM 876 O O . ARG A 1 105 ? 7.575 -3.705 3.038 1.00 86.75 105 ARG A O 1
ATOM 883 N N . LEU A 1 106 ? 6.068 -3.435 4.696 1.00 89.25 106 LEU A N 1
ATOM 884 C CA . LEU A 1 106 ? 5.937 -4.858 4.990 1.00 89.25 106 LEU A CA 1
ATOM 885 C C . LEU A 1 106 ? 5.269 -5.588 3.818 1.00 89.25 106 LEU A C 1
ATOM 887 O O . LEU A 1 106 ? 5.821 -6.583 3.351 1.00 89.25 106 LEU A O 1
ATOM 891 N N . LYS A 1 107 ? 4.189 -5.043 3.237 1.00 89.50 107 LYS A N 1
ATOM 892 C CA . LYS A 1 107 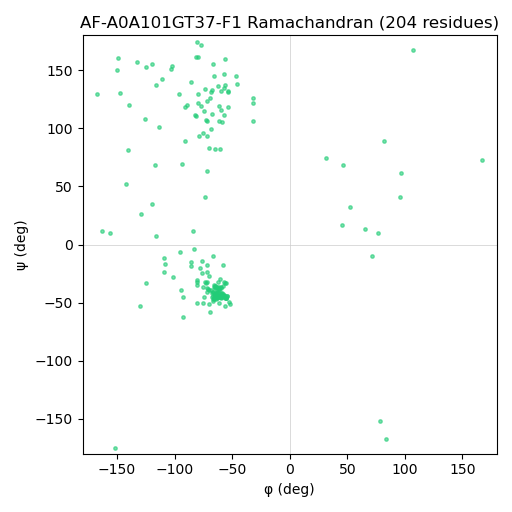? 3.561 -5.605 2.025 1.00 89.50 107 LYS A CA 1
ATOM 893 C C . LYS A 1 107 ? 4.530 -5.692 0.845 1.00 89.50 107 LYS A C 1
ATOM 895 O O . LYS A 1 107 ? 4.568 -6.717 0.166 1.00 89.50 107 LYS A O 1
ATOM 900 N N . CYS A 1 108 ? 5.347 -4.664 0.625 1.00 90.19 108 CYS A N 1
ATOM 901 C CA . CYS A 1 108 ? 6.390 -4.676 -0.402 1.00 90.19 108 CYS A CA 1
ATOM 902 C C . CYS A 1 108 ? 7.469 -5.725 -0.113 1.00 90.19 108 CYS A C 1
ATOM 904 O O . CYS A 1 108 ? 7.974 -6.349 -1.039 1.00 90.19 108 CYS A O 1
ATOM 906 N N . SER A 1 109 ? 7.810 -5.946 1.159 1.00 89.38 109 SER A N 1
ATOM 907 C CA . SER A 1 109 ? 8.808 -6.942 1.576 1.00 89.38 109 SER A CA 1
ATOM 908 C C . SER A 1 109 ? 8.306 -8.381 1.423 1.00 89.38 109 SER A C 1
ATOM 910 O O . SER A 1 109 ? 9.087 -9.273 1.104 1.00 89.38 109 SER A O 1
ATOM 912 N N . GLU A 1 110 ? 7.003 -8.603 1.602 1.00 90.75 110 GLU A N 1
ATOM 913 C CA . GLU A 1 110 ? 6.336 -9.892 1.371 1.00 90.75 110 GLU A CA 1
ATOM 914 C C . GLU A 1 110 ? 6.124 -10.200 -0.119 1.00 90.75 110 GLU A C 1
ATOM 916 O O . GLU A 1 110 ? 5.808 -11.334 -0.484 1.00 90.75 110 GLU A O 1
ATOM 921 N N . HIS A 1 111 ? 6.277 -9.210 -1.001 1.00 91.88 111 HIS A N 1
ATOM 922 C CA . HIS A 1 111 ? 6.031 -9.392 -2.424 1.00 91.88 111 HIS A CA 1
ATOM 923 C C . HIS A 1 111 ? 7.136 -10.228 -3.082 1.00 91.88 111 HIS A C 1
ATOM 925 O O . HIS A 1 111 ? 8.256 -9.758 -3.303 1.00 91.88 111 HIS A O 1
ATOM 931 N N . GLY A 1 112 ? 6.812 -11.475 -3.426 1.00 89.00 112 GLY A N 1
ATOM 932 C CA . GLY A 1 112 ? 7.676 -12.354 -4.208 1.00 89.00 112 GLY A CA 1
ATOM 933 C C . GLY A 1 112 ? 7.610 -12.035 -5.703 1.00 89.00 112 GLY A C 1
ATOM 934 O O . GLY A 1 112 ? 6.546 -12.120 -6.311 1.00 89.00 112 GLY A O 1
ATOM 935 N N . ALA A 1 113 ? 8.752 -11.715 -6.314 1.00 89.00 113 ALA A N 1
ATOM 936 C CA . ALA A 1 113 ? 8.834 -11.422 -7.743 1.00 89.00 113 ALA A CA 1
ATOM 937 C C . ALA A 1 113 ? 9.093 -12.686 -8.581 1.00 89.00 113 ALA A C 1
ATOM 939 O O . ALA A 1 113 ? 10.140 -13.329 -8.460 1.00 89.00 113 ALA A O 1
ATOM 940 N N . GLY A 1 114 ? 8.171 -12.998 -9.497 1.00 87.50 114 GLY A N 1
ATOM 941 C CA . GLY A 1 114 ? 8.254 -14.111 -10.455 1.00 87.50 114 GLY A CA 1
ATOM 942 C C . GLY A 1 114 ? 9.240 -13.889 -11.611 1.00 87.50 114 GLY A C 1
ATOM 943 O O . GLY A 1 114 ? 8.933 -14.206 -12.755 1.00 87.50 114 GLY A O 1
ATOM 944 N N . LYS A 1 115 ? 10.412 -13.308 -11.334 1.00 88.81 115 LYS A N 1
ATOM 945 C CA . LYS A 1 115 ? 11.414 -12.937 -12.344 1.00 88.81 115 LYS A CA 1
ATOM 946 C C . LYS A 1 115 ? 12.294 -14.108 -12.774 1.00 88.81 115 LYS A C 1
ATOM 948 O O . LYS A 1 115 ? 12.394 -15.118 -12.071 1.00 88.81 115 LYS A O 1
ATOM 953 N N . SER A 1 116 ? 12.951 -13.957 -13.926 1.00 92.62 116 SER A N 1
ATOM 954 C CA . SER A 1 116 ? 13.876 -14.955 -14.480 1.00 92.62 116 SER A CA 1
ATOM 955 C C . SER A 1 116 ? 15.005 -15.295 -13.495 1.00 92.62 116 SER A C 1
ATOM 957 O O . SER A 1 116 ? 15.321 -14.523 -12.587 1.00 92.62 116 SER A O 1
ATOM 959 N N . ARG A 1 117 ? 15.650 -16.452 -13.685 1.00 91.44 117 ARG A N 1
ATOM 960 C CA . ARG A 1 117 ? 16.792 -16.871 -12.858 1.00 91.44 117 ARG A CA 1
ATOM 961 C C . ARG A 1 117 ? 17.911 -15.826 -12.853 1.00 91.44 117 ARG A C 1
ATOM 963 O O . ARG A 1 117 ? 18.377 -15.461 -11.780 1.00 91.44 117 ARG A O 1
ATOM 970 N N . VAL A 1 118 ? 18.263 -15.309 -14.030 1.00 92.25 118 VAL A N 1
ATOM 971 C CA . VAL A 1 118 ? 19.303 -14.283 -14.204 1.00 92.25 118 VAL A CA 1
ATOM 972 C C . VAL A 1 118 ? 19.000 -13.058 -13.336 1.00 92.25 118 VAL A C 1
ATOM 974 O O . VAL A 1 118 ? 19.850 -12.592 -12.582 1.00 92.25 118 VAL A O 1
ATOM 977 N N . ASN A 1 119 ? 17.751 -12.588 -13.337 1.00 88.62 119 ASN A N 1
ATOM 978 C CA . ASN A 1 119 ? 17.353 -11.428 -12.542 1.00 88.62 119 ASN A CA 1
ATOM 979 C C . ASN A 1 119 ? 17.299 -11.712 -11.028 1.00 88.62 119 ASN A C 1
ATOM 981 O O . ASN A 1 119 ? 17.283 -10.774 -10.235 1.00 88.62 119 ASN A O 1
ATOM 985 N N . ARG A 1 120 ? 17.255 -12.976 -10.590 1.00 90.50 120 ARG A N 1
ATOM 986 C CA . ARG A 1 120 ? 17.404 -13.330 -9.166 1.00 90.50 120 ARG A CA 1
ATOM 987 C C . ARG A 1 120 ? 18.868 -13.356 -8.730 1.00 90.50 120 ARG A C 1
ATOM 989 O O . ARG A 1 120 ? 19.154 -13.036 -7.584 1.00 90.50 120 ARG A O 1
ATOM 996 N N . GLU A 1 121 ? 19.780 -13.695 -9.636 1.00 91.19 121 GLU A N 1
ATOM 997 C CA . GLU A 1 121 ? 21.222 -13.735 -9.361 1.00 91.19 121 GLU A CA 1
ATOM 998 C C . GLU A 1 121 ? 21.835 -12.323 -9.294 1.00 91.19 121 GLU A C 1
ATOM 1000 O O . GLU A 1 121 ? 22.678 -12.064 -8.439 1.00 91.19 121 GLU A O 1
ATOM 1005 N N . ILE A 1 122 ? 21.363 -11.384 -10.125 1.00 92.44 122 ILE A N 1
ATOM 1006 C CA . ILE A 1 122 ? 21.873 -9.995 -10.171 1.00 92.44 122 ILE A CA 1
ATOM 1007 C C . ILE A 1 122 ? 21.458 -9.163 -8.940 1.00 92.44 122 ILE A C 1
ATOM 1009 O O . ILE A 1 122 ? 22.142 -8.205 -8.581 1.00 92.44 122 ILE A O 1
ATOM 1013 N N . PHE A 1 123 ? 20.368 -9.532 -8.256 1.00 87.50 123 PHE A N 1
ATOM 1014 C CA . PHE A 1 123 ? 19.861 -8.826 -7.070 1.00 87.50 123 PHE A CA 1
ATOM 1015 C C . PHE A 1 123 ? 19.901 -9.719 -5.817 1.00 87.50 123 PHE A C 1
ATOM 1017 O O . PHE A 1 123 ? 18.853 -10.123 -5.307 1.00 87.50 123 PHE A O 1
ATOM 1024 N N . PRO A 1 124 ? 21.097 -10.062 -5.301 1.00 86.44 124 PRO A N 1
ATOM 1025 C CA . PRO A 1 124 ? 21.220 -10.967 -4.169 1.00 86.44 124 PRO A CA 1
ATOM 1026 C C . PRO A 1 124 ? 20.688 -10.326 -2.884 1.00 86.44 124 PRO A C 1
ATOM 1028 O O . PRO A 1 124 ? 21.065 -9.214 -2.508 1.00 86.44 124 PRO A O 1
ATOM 1031 N N . GLY A 1 125 ? 19.840 -11.064 -2.169 1.00 87.38 125 GLY A N 1
ATOM 1032 C CA . GLY A 1 125 ? 19.324 -10.649 -0.866 1.00 87.38 125 GLY A CA 1
ATOM 1033 C C . GLY A 1 125 ? 18.229 -9.583 -0.913 1.00 87.38 125 GLY A C 1
ATOM 1034 O O . GLY A 1 125 ? 17.875 -9.077 0.148 1.00 87.38 125 GLY A O 1
ATOM 1035 N N . SER A 1 126 ? 17.684 -9.257 -2.088 1.00 86.62 126 SER A N 1
ATOM 1036 C CA . SER A 1 126 ? 16.418 -8.529 -2.212 1.00 86.62 126 SER A CA 1
ATOM 1037 C C . SER A 1 126 ? 15.393 -9.362 -2.977 1.00 86.62 126 SER A C 1
ATOM 1039 O O . SER A 1 126 ? 15.735 -10.245 -3.764 1.00 86.62 126 SER A O 1
ATOM 1041 N N . ASN A 1 127 ? 14.113 -9.093 -2.735 1.00 87.75 127 ASN A N 1
ATOM 1042 C CA . ASN A 1 127 ? 13.024 -9.690 -3.501 1.00 87.75 127 ASN A CA 1
ATOM 1043 C C . ASN A 1 127 ? 13.012 -9.133 -4.932 1.00 87.75 127 ASN A C 1
ATOM 1045 O O . ASN A 1 127 ? 13.192 -9.872 -5.901 1.00 87.75 127 ASN A O 1
ATOM 1049 N N . ASP A 1 128 ? 12.887 -7.817 -5.070 1.00 90.50 128 ASP A N 1
ATOM 1050 C CA . ASP A 1 128 ? 13.023 -7.096 -6.330 1.00 90.50 128 ASP A CA 1
ATOM 1051 C C . ASP A 1 128 ? 13.509 -5.664 -6.099 1.00 90.50 128 ASP A C 1
ATOM 1053 O O . ASP A 1 128 ? 13.872 -5.288 -4.982 1.00 90.50 128 ASP A O 1
ATOM 1057 N N . LEU A 1 129 ? 13.575 -4.872 -7.164 1.00 90.00 129 LEU A N 1
ATOM 1058 C CA . LEU A 1 129 ? 13.810 -3.442 -7.050 1.00 90.00 129 LEU A CA 1
ATOM 1059 C C . LEU A 1 129 ? 12.494 -2.734 -6.721 1.00 90.00 129 LEU A C 1
ATOM 1061 O O . LEU A 1 129 ? 11.614 -2.631 -7.566 1.00 90.00 129 LEU A O 1
ATOM 1065 N N . PHE A 1 130 ? 12.379 -2.200 -5.507 1.00 89.94 130 PHE A N 1
ATOM 1066 C CA . PHE A 1 130 ? 11.275 -1.335 -5.090 1.00 89.94 130 PHE A CA 1
ATOM 1067 C C . PHE A 1 130 ? 11.839 0.056 -4.824 1.00 89.94 130 PHE A C 1
ATOM 1069 O O . PHE A 1 130 ? 12.503 0.297 -3.816 1.00 89.94 130 PHE A O 1
ATOM 1076 N N . ILE A 1 131 ? 11.657 0.965 -5.779 1.00 89.12 131 ILE A N 1
ATOM 1077 C CA . ILE A 1 131 ? 12.274 2.294 -5.744 1.00 89.12 131 ILE A CA 1
ATOM 1078 C C . ILE A 1 131 ? 11.183 3.341 -5.895 1.00 89.12 131 ILE A C 1
ATOM 1080 O O . ILE A 1 131 ? 10.664 3.528 -6.992 1.00 89.12 131 ILE A O 1
ATOM 1084 N N . LEU A 1 132 ? 10.897 4.035 -4.797 1.00 88.69 132 LEU A N 1
ATOM 1085 C CA . LEU A 1 132 ? 9.978 5.167 -4.738 1.00 88.69 132 LEU A CA 1
ATOM 1086 C C . LEU A 1 132 ? 10.761 6.483 -4.686 1.00 88.69 132 LEU A C 1
ATOM 1088 O O . LEU A 1 132 ? 11.913 6.535 -4.244 1.00 88.69 132 LEU A O 1
ATOM 1092 N N . THR A 1 133 ? 10.140 7.560 -5.160 1.00 84.88 133 THR A N 1
ATOM 1093 C CA . THR A 1 133 ? 10.758 8.891 -5.197 1.00 84.88 133 THR A CA 1
ATOM 1094 C C . THR A 1 133 ? 9.998 9.852 -4.294 1.00 84.88 133 THR A C 1
ATOM 1096 O O . THR A 1 133 ? 8.767 9.880 -4.314 1.00 84.88 133 THR A O 1
ATOM 1099 N N . ILE A 1 134 ? 10.738 10.663 -3.539 1.00 84.00 134 ILE A N 1
ATOM 1100 C CA . ILE A 1 134 ? 10.211 11.720 -2.668 1.00 84.00 134 ILE A CA 1
ATOM 1101 C C . ILE A 1 134 ? 10.993 13.024 -2.885 1.00 84.00 134 ILE A C 1
ATOM 1103 O O . ILE A 1 134 ? 12.141 13.005 -3.338 1.00 84.00 134 ILE A O 1
ATOM 1107 N N . GLY A 1 135 ? 10.395 14.172 -2.566 1.00 81.56 135 GLY A N 1
ATOM 1108 C CA . GLY A 1 135 ? 11.038 15.483 -2.656 1.00 81.56 135 GLY A CA 1
ATOM 1109 C C . GLY A 1 135 ? 11.104 16.059 -4.076 1.00 81.56 135 GLY A C 1
ATOM 1110 O O . GLY A 1 135 ? 10.250 15.809 -4.924 1.00 81.56 135 GLY A O 1
ATOM 1111 N N . GLY A 1 136 ? 12.109 16.893 -4.351 1.00 80.44 136 GLY A N 1
ATOM 1112 C CA . GLY A 1 136 ? 12.242 17.631 -5.617 1.00 80.44 136 GLY A CA 1
ATOM 1113 C C . GLY A 1 136 ? 11.432 18.936 -5.659 1.00 80.44 136 GLY A C 1
ATOM 1114 O O . GLY A 1 136 ? 10.961 19.417 -4.629 1.00 80.44 136 GLY A O 1
ATOM 1115 N N . LEU A 1 137 ? 11.293 19.520 -6.854 1.00 77.38 137 LEU A N 1
ATOM 1116 C CA . LEU A 1 137 ? 10.634 20.816 -7.069 1.00 77.38 137 LEU A CA 1
ATOM 1117 C C . LEU A 1 137 ? 9.219 20.655 -7.647 1.00 77.38 137 LEU A C 1
ATOM 1119 O O . LEU A 1 137 ? 8.915 19.680 -8.344 1.00 77.38 137 LEU A O 1
ATOM 1123 N N . ASN A 1 138 ? 8.352 21.617 -7.342 1.00 74.56 138 ASN A N 1
ATOM 1124 C CA . ASN A 1 138 ? 7.064 21.808 -8.006 1.00 74.56 138 ASN A CA 1
ATOM 1125 C C . ASN A 1 138 ? 7.224 22.551 -9.340 1.00 74.56 138 ASN A C 1
ATOM 1127 O O . ASN A 1 138 ? 8.315 23.009 -9.674 1.00 74.56 138 ASN A O 1
ATOM 1131 N N . ARG A 1 139 ? 6.121 22.677 -10.099 1.00 74.81 139 ARG A N 1
ATOM 1132 C CA . ARG A 1 139 ? 6.101 23.410 -11.382 1.00 74.81 139 ARG A CA 1
ATOM 1133 C C . ARG A 1 139 ? 6.603 24.847 -11.223 1.00 74.81 139 ARG A C 1
ATOM 1135 O O . ARG A 1 139 ? 7.291 25.336 -12.104 1.00 74.81 139 ARG A O 1
ATOM 1142 N N . ASP A 1 140 ? 6.339 25.454 -10.071 1.00 73.62 140 ASP A N 1
ATOM 1143 C CA . ASP A 1 140 ? 6.699 26.842 -9.768 1.00 73.62 140 ASP A CA 1
ATOM 1144 C C . ASP A 1 140 ? 8.144 26.994 -9.254 1.00 73.62 140 ASP A C 1
ATOM 1146 O O . ASP A 1 140 ? 8.495 28.013 -8.671 1.00 73.62 140 ASP A O 1
ATOM 1150 N N . GLY A 1 141 ? 8.983 25.954 -9.362 1.00 65.75 141 GLY A N 1
ATOM 1151 C CA . GLY A 1 141 ? 10.365 25.963 -8.862 1.00 65.75 141 GLY A CA 1
ATOM 1152 C C . GLY A 1 141 ? 10.494 25.920 -7.334 1.00 65.75 141 GLY A C 1
ATOM 1153 O O . GLY A 1 141 ? 11.578 25.678 -6.811 1.00 65.75 141 GLY A O 1
ATOM 1154 N N . MET A 1 142 ? 9.389 26.078 -6.604 1.00 62.38 142 MET A N 1
ATOM 1155 C CA . MET A 1 142 ? 9.327 25.927 -5.153 1.00 62.38 142 MET A CA 1
ATOM 1156 C C . MET A 1 142 ? 9.553 24.460 -4.765 1.00 62.38 142 MET A C 1
ATOM 1158 O O . MET A 1 142 ? 8.944 23.551 -5.340 1.00 62.38 142 MET A O 1
ATOM 1162 N N . GLY A 1 143 ? 10.416 24.213 -3.776 1.00 60.12 143 GLY A N 1
ATOM 1163 C CA . GLY A 1 143 ? 10.626 22.870 -3.232 1.00 60.12 143 GLY A CA 1
ATOM 1164 C C . GLY A 1 143 ? 9.321 22.258 -2.724 1.00 60.12 143 GLY A C 1
ATOM 1165 O O . GLY A 1 143 ? 8.452 22.968 -2.214 1.00 60.12 143 GLY A O 1
ATOM 1166 N N . PHE A 1 144 ? 9.165 20.936 -2.845 1.00 57.22 144 PHE A N 1
ATOM 1167 C CA . PHE A 1 144 ? 8.104 20.253 -2.106 1.00 57.22 144 PHE A CA 1
ATOM 1168 C C . PHE A 1 144 ? 8.391 20.461 -0.607 1.00 57.22 144 PHE A C 1
ATOM 1170 O O . PHE A 1 144 ? 9.487 20.093 -0.176 1.00 57.22 144 PHE A O 1
ATOM 1177 N N . PRO A 1 145 ? 7.500 21.102 0.181 1.00 53.38 145 PRO A N 1
ATOM 1178 C CA . PRO A 1 145 ? 7.846 21.520 1.538 1.00 53.38 145 PRO A CA 1
ATOM 1179 C C . PRO A 1 145 ? 8.379 20.354 2.379 1.00 53.38 145 PRO A C 1
ATOM 1181 O O . PRO A 1 145 ? 7.778 19.282 2.411 1.00 53.38 145 PRO A O 1
ATOM 1184 N N . SER A 1 146 ? 9.513 20.569 3.046 1.00 45.22 146 SER A N 1
ATOM 1185 C CA . SER A 1 146 ? 10.286 19.562 3.789 1.00 45.22 146 SER A CA 1
ATOM 1186 C C . SER A 1 146 ? 9.490 18.851 4.889 1.00 45.22 146 SER A C 1
ATOM 1188 O O . SER A 1 146 ? 9.666 17.649 5.055 1.00 45.22 146 SER A O 1
ATOM 1190 N N . ILE A 1 147 ? 8.539 19.547 5.526 1.00 40.41 147 ILE A N 1
ATOM 1191 C CA . ILE A 1 147 ? 7.592 19.019 6.535 1.00 40.41 147 ILE A CA 1
ATOM 1192 C C . ILE A 1 147 ? 6.732 17.847 6.001 1.00 40.41 147 ILE A C 1
ATOM 1194 O O . ILE A 1 147 ? 6.158 17.079 6.767 1.00 40.41 147 ILE A O 1
ATOM 1198 N N . LYS A 1 148 ? 6.639 17.666 4.675 1.00 51.88 148 LYS A N 1
ATOM 1199 C CA . LYS A 1 148 ? 5.809 16.632 4.023 1.00 51.88 148 LYS A CA 1
ATOM 1200 C C . LYS A 1 148 ? 6.499 15.273 3.879 1.00 51.88 148 LYS A C 1
ATOM 1202 O O . LYS A 1 148 ? 5.825 14.285 3.613 1.00 51.88 148 LYS A O 1
ATOM 1207 N N . ASN A 1 149 ? 7.821 15.223 4.049 1.00 57.19 149 ASN A N 1
ATOM 1208 C CA . ASN A 1 149 ? 8.611 13.993 3.938 1.00 57.19 149 ASN A CA 1
ATOM 1209 C C . ASN A 1 149 ? 8.843 13.319 5.293 1.00 57.19 149 ASN A C 1
ATOM 1211 O O . ASN A 1 149 ? 9.388 12.221 5.327 1.00 57.19 149 ASN A O 1
ATOM 1215 N N . ASP A 1 150 ? 8.449 13.953 6.399 1.00 63.59 150 ASP A N 1
ATOM 1216 C CA . ASP A 1 150 ? 8.789 13.482 7.742 1.00 63.59 150 ASP A CA 1
ATOM 1217 C C . ASP A 1 150 ? 8.089 12.170 8.085 1.00 63.59 150 ASP A C 1
ATOM 1219 O O . ASP A 1 150 ? 8.754 11.274 8.574 1.00 63.59 150 ASP A O 1
ATOM 1223 N N . ALA A 1 151 ? 6.820 11.974 7.702 1.00 59.69 151 ALA A N 1
ATOM 1224 C CA . ALA A 1 151 ? 6.136 10.692 7.918 1.00 59.69 151 ALA A CA 1
ATOM 1225 C C . ALA A 1 151 ? 6.841 9.521 7.202 1.00 59.69 151 ALA A C 1
ATOM 1227 O O . ALA A 1 151 ? 7.046 8.462 7.787 1.00 59.69 151 ALA A O 1
ATOM 1228 N N . LEU A 1 152 ? 7.260 9.728 5.949 1.00 60.81 152 LEU A N 1
ATOM 1229 C CA . LEU A 1 152 ? 7.974 8.725 5.145 1.00 60.81 152 LEU A CA 1
ATOM 1230 C C . LEU A 1 152 ? 9.416 8.517 5.638 1.00 60.81 152 LEU A C 1
ATOM 1232 O O . LEU A 1 152 ? 9.938 7.401 5.662 1.00 60.81 152 LEU A O 1
ATOM 1236 N N . ASN A 1 153 ? 10.076 9.592 6.069 1.00 65.38 153 ASN A N 1
ATOM 1237 C CA . ASN A 1 153 ? 11.417 9.528 6.638 1.00 65.38 153 ASN A CA 1
ATOM 1238 C C . ASN A 1 153 ? 11.418 8.876 8.028 1.00 65.38 153 ASN A C 1
ATOM 1240 O O . ASN A 1 153 ? 12.337 8.116 8.335 1.00 65.38 153 ASN A O 1
ATOM 1244 N N . ASP A 1 154 ? 10.409 9.140 8.854 1.00 62.31 154 ASP A N 1
ATOM 1245 C CA . ASP A 1 154 ? 10.241 8.554 10.183 1.00 62.31 154 ASP A CA 1
ATOM 1246 C C . ASP A 1 154 ? 9.845 7.086 10.085 1.00 62.31 154 ASP A C 1
ATOM 1248 O O . ASP A 1 154 ? 10.460 6.258 10.748 1.00 62.31 154 ASP A O 1
ATOM 1252 N N . GLN A 1 155 ? 8.959 6.724 9.159 1.00 57.22 155 GLN A N 1
ATOM 1253 C CA . GLN A 1 155 ? 8.716 5.330 8.786 1.00 57.22 155 GLN A CA 1
ATOM 1254 C C . GLN A 1 155 ? 10.032 4.617 8.416 1.00 57.22 155 GLN A C 1
ATOM 1256 O O . GLN A 1 155 ? 10.345 3.548 8.945 1.00 57.22 155 GLN A O 1
ATOM 1261 N N . ALA A 1 156 ? 10.866 5.214 7.553 1.00 59.41 156 ALA A N 1
ATOM 1262 C CA . ALA A 1 156 ? 12.162 4.628 7.214 1.00 59.41 156 ALA A CA 1
ATOM 1263 C C . ALA A 1 156 ? 13.075 4.458 8.447 1.00 59.41 156 ALA A C 1
ATOM 1265 O O . ALA A 1 156 ? 13.790 3.452 8.534 1.00 59.41 156 ALA A O 1
ATOM 1266 N N . ARG A 1 157 ? 13.038 5.390 9.411 1.00 60.34 157 ARG A N 1
ATOM 1267 C CA . ARG A 1 157 ? 13.784 5.294 10.679 1.00 60.34 157 ARG A CA 1
ATOM 1268 C C . ARG A 1 157 ? 13.277 4.161 11.557 1.00 60.34 157 ARG A C 1
ATOM 1270 O O . ARG A 1 157 ? 14.098 3.374 12.022 1.00 60.34 157 ARG A O 1
ATOM 1277 N N . THR A 1 158 ? 11.969 4.059 11.768 1.00 63.12 158 THR A N 1
ATOM 1278 C CA . THR A 1 158 ? 11.369 3.058 12.657 1.00 63.12 158 THR A CA 1
ATOM 1279 C C . THR A 1 158 ? 11.608 1.647 12.136 1.00 63.12 158 THR A C 1
ATOM 1281 O O . THR A 1 158 ? 12.082 0.789 12.878 1.00 63.12 158 THR A O 1
ATOM 1284 N N . THR A 1 159 ? 11.374 1.404 10.841 1.00 57.84 159 THR A N 1
ATOM 1285 C CA . THR A 1 159 ? 11.496 0.053 10.272 1.00 57.84 159 THR A CA 1
ATOM 1286 C C . THR A 1 159 ? 12.952 -0.408 10.139 1.00 57.84 159 THR A C 1
ATOM 1288 O O . THR A 1 159 ? 13.232 -1.599 10.248 1.00 57.84 159 THR A O 1
ATOM 1291 N N . THR A 1 160 ? 13.898 0.502 9.871 1.00 56.94 160 THR A N 1
ATOM 1292 C CA . THR A 1 160 ? 15.298 0.125 9.564 1.00 56.94 160 THR A CA 1
ATOM 1293 C C . THR A 1 160 ? 16.308 0.467 10.659 1.00 56.94 160 THR A C 1
ATOM 1295 O O . THR A 1 160 ? 17.461 0.039 10.579 1.00 56.94 160 THR A O 1
ATOM 1298 N N . GLY A 1 161 ? 15.915 1.258 11.662 1.00 47.88 161 GLY A N 1
ATOM 1299 C CA . GLY A 1 161 ? 16.799 1.767 12.713 1.00 47.88 161 GLY A CA 1
ATOM 1300 C C . GLY A 1 161 ? 17.888 2.732 12.223 1.00 47.88 161 GLY A C 1
ATOM 1301 O O . GLY A 1 161 ? 18.845 2.982 12.955 1.00 47.88 161 GLY A O 1
ATOM 1302 N N . ARG A 1 162 ? 17.805 3.252 10.987 1.00 41.03 162 ARG A N 1
ATOM 1303 C CA . ARG A 1 162 ? 18.820 4.141 10.390 1.00 41.03 162 ARG A CA 1
ATOM 1304 C C . ARG A 1 162 ? 18.308 5.575 10.226 1.00 41.03 162 ARG A C 1
ATOM 1306 O O . ARG A 1 162 ? 17.158 5.760 9.837 1.00 41.03 162 ARG A O 1
ATOM 1313 N N . PRO A 1 163 ? 19.154 6.602 10.445 1.00 37.38 163 PRO A N 1
ATOM 1314 C CA . PRO A 1 163 ? 18.783 7.978 10.134 1.00 37.38 163 PRO A CA 1
ATOM 1315 C C . PRO A 1 163 ? 18.612 8.165 8.612 1.00 37.38 163 PRO A C 1
ATOM 1317 O O . PRO A 1 163 ? 19.363 7.560 7.838 1.00 37.38 163 PRO A O 1
ATOM 1320 N N . PRO A 1 164 ? 17.662 9.007 8.157 1.00 44.06 164 PRO A N 1
ATOM 1321 C CA . PRO A 1 164 ? 17.492 9.328 6.752 1.00 44.06 164 PRO A CA 1
ATOM 1322 C C . PRO A 1 164 ? 18.764 10.016 6.267 1.00 44.06 164 PRO A C 1
ATOM 1324 O O . PRO A 1 164 ? 19.317 10.890 6.944 1.00 44.06 164 PRO A O 1
ATOM 1327 N N . LYS A 1 165 ? 19.245 9.627 5.084 1.00 39.88 165 LYS A N 1
ATOM 1328 C CA . LYS A 1 165 ? 20.253 10.430 4.389 1.00 39.88 165 LYS A CA 1
ATOM 1329 C C . LYS A 1 165 ? 19.634 11.812 4.155 1.00 39.88 165 LYS A C 1
ATOM 1331 O O . LYS A 1 165 ? 18.478 11.882 3.742 1.00 39.88 165 LYS A O 1
ATOM 1336 N N . LYS A 1 166 ? 20.368 12.891 4.471 1.00 31.25 166 LYS A N 1
ATOM 1337 C CA . LYS A 1 166 ? 19.900 14.275 4.261 1.00 31.25 166 LYS A CA 1
ATOM 1338 C C . LYS A 1 166 ? 19.293 14.390 2.854 1.00 31.25 166 LYS A C 1
ATOM 1340 O O . LYS A 1 166 ? 19.889 13.833 1.929 1.00 31.25 166 LYS A O 1
ATOM 1345 N N . PRO A 1 167 ? 18.156 15.088 2.676 1.00 36.72 167 PRO A N 1
ATOM 1346 C CA . PRO A 1 167 ? 17.557 15.275 1.364 1.00 36.72 167 PRO A CA 1
ATOM 1347 C C . PRO A 1 167 ? 18.449 16.220 0.554 1.00 36.72 167 PRO A C 1
ATOM 1349 O O . PRO A 1 167 ? 18.241 17.426 0.516 1.00 36.72 167 PRO A O 1
ATOM 1352 N N . THR A 1 168 ? 19.501 15.684 -0.056 1.00 29.05 168 THR A N 1
ATOM 1353 C CA . THR A 1 168 ? 20.188 16.358 -1.151 1.00 29.05 168 THR A CA 1
ATOM 1354 C C . THR A 1 168 ? 19.284 16.261 -2.369 1.00 29.05 168 THR A C 1
ATOM 1356 O O . THR A 1 168 ? 18.711 15.204 -2.639 1.00 29.05 168 THR A O 1
ATOM 1359 N N . THR A 1 169 ? 19.123 17.385 -3.053 1.00 29.61 169 THR A N 1
ATOM 1360 C CA . THR A 1 169 ? 18.379 17.594 -4.296 1.00 29.61 169 THR A CA 1
ATOM 1361 C C . THR A 1 169 ? 18.424 16.341 -5.186 1.00 29.61 169 THR A C 1
ATOM 1363 O O . THR A 1 169 ? 19.468 16.012 -5.736 1.00 29.61 169 THR A O 1
ATOM 1366 N N . GLY A 1 170 ? 17.308 15.602 -5.270 1.00 28.02 170 GLY A N 1
ATOM 1367 C CA . GLY A 1 170 ? 17.217 14.346 -6.035 1.00 28.02 170 GLY A CA 1
ATOM 1368 C C . GLY A 1 170 ? 17.418 13.048 -5.237 1.00 28.02 170 GLY A C 1
ATOM 1369 O O . GLY A 1 170 ? 18.066 12.124 -5.723 1.00 28.02 170 GLY A O 1
ATOM 1370 N N . ALA A 1 171 ? 16.869 12.937 -4.023 1.00 32.84 171 ALA A N 1
ATOM 1371 C CA . ALA A 1 171 ? 16.919 11.691 -3.260 1.00 32.84 171 ALA A CA 1
ATOM 1372 C C . ALA A 1 171 ? 15.990 10.611 -3.858 1.00 32.84 171 ALA A C 1
ATOM 1374 O O . ALA A 1 171 ? 14.813 10.509 -3.515 1.00 32.84 171 ALA A O 1
ATOM 1375 N N . THR A 1 172 ? 16.541 9.763 -4.727 1.00 30.61 172 THR A N 1
ATOM 1376 C CA . THR A 1 172 ? 15.964 8.454 -5.058 1.00 30.61 172 THR A CA 1
ATOM 1377 C C . THR A 1 172 ? 16.061 7.565 -3.822 1.00 30.61 172 THR A C 1
ATOM 1379 O O . THR A 1 172 ?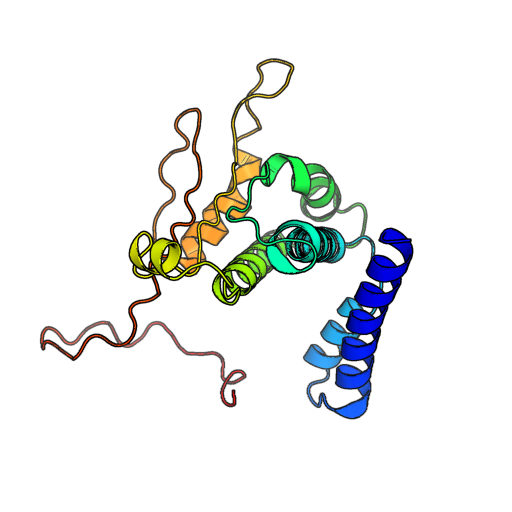 17.162 7.186 -3.405 1.00 30.61 172 THR A O 1
ATOM 1382 N N . PHE A 1 173 ? 14.928 7.214 -3.213 1.00 32.84 173 PHE A N 1
ATOM 1383 C CA . PHE A 1 173 ? 14.925 6.244 -2.127 1.00 32.84 173 PHE A CA 1
ATOM 1384 C C . PHE A 1 173 ? 15.017 4.848 -2.755 1.00 32.84 173 PHE A C 1
ATOM 1386 O O . PHE A 1 173 ? 14.010 4.246 -3.121 1.00 32.84 173 PHE A O 1
ATOM 1393 N N . CYS A 1 174 ? 16.237 4.307 -2.902 1.00 29.97 174 CYS A N 1
ATOM 1394 C CA . CYS A 1 174 ? 16.355 2.861 -3.089 1.00 29.97 174 CYS A CA 1
ATOM 1395 C C . CYS A 1 174 ? 15.945 2.220 -1.766 1.00 29.97 174 CYS A C 1
ATOM 1397 O O . CYS A 1 174 ? 16.770 2.099 -0.854 1.00 29.97 174 CYS A O 1
ATOM 1399 N N . ALA A 1 175 ? 14.702 1.747 -1.664 1.00 38.38 175 ALA A N 1
ATOM 1400 C CA . ALA A 1 175 ? 14.400 0.642 -0.769 1.00 38.38 175 ALA A CA 1
ATOM 1401 C C . ALA A 1 175 ? 15.007 -0.626 -1.390 1.00 38.38 175 ALA A C 1
ATOM 1403 O O . ALA A 1 175 ? 14.331 -1.580 -1.755 1.00 38.38 175 ALA A O 1
ATOM 1404 N N . CYS A 1 176 ? 16.336 -0.621 -1.514 1.00 27.50 176 CYS A N 1
ATOM 1405 C CA . CYS A 1 176 ? 17.145 -1.808 -1.647 1.00 27.50 176 CYS A CA 1
ATOM 1406 C C . CYS A 1 176 ? 16.961 -2.530 -0.308 1.00 27.50 176 CYS A C 1
ATOM 1408 O O . CYS A 1 176 ? 17.736 -2.319 0.631 1.00 27.50 176 CYS A O 1
ATOM 1410 N N . LEU A 1 177 ? 15.857 -3.272 -0.189 1.00 36.03 177 LEU A N 1
ATOM 1411 C CA . LEU A 1 177 ? 15.537 -4.162 0.913 1.00 36.03 177 LEU A CA 1
ATOM 1412 C C . LEU A 1 177 ? 16.647 -5.209 0.941 1.00 36.03 177 LEU A C 1
ATOM 1414 O O . LEU A 1 177 ? 16.519 -6.284 0.369 1.00 36.03 177 LEU A O 1
ATOM 1418 N N . ARG A 1 178 ? 17.785 -4.873 1.562 1.00 26.16 178 ARG A N 1
ATOM 1419 C CA . ARG A 1 178 ? 18.682 -5.899 2.071 1.00 26.16 178 ARG A CA 1
ATOM 1420 C C . ARG A 1 178 ? 17.828 -6.662 3.051 1.00 26.16 178 ARG A C 1
ATOM 1422 O O . ARG A 1 178 ? 17.373 -6.067 4.031 1.00 26.16 178 ARG A O 1
ATOM 1429 N N . ALA A 1 179 ? 17.594 -7.927 2.729 1.00 28.02 179 ALA A N 1
ATOM 1430 C CA . ALA A 1 179 ? 17.029 -8.902 3.624 1.00 28.02 179 ALA A CA 1
ATOM 1431 C C . ALA A 1 179 ? 17.481 -8.574 5.046 1.00 28.02 179 ALA A C 1
ATOM 1433 O O . ALA A 1 179 ? 18.681 -8.486 5.340 1.00 28.02 179 ALA A O 1
ATOM 1434 N N . TRP A 1 180 ? 16.490 -8.355 5.905 1.00 27.34 180 TRP A N 1
ATOM 1435 C CA . TRP A 1 180 ? 16.611 -8.625 7.325 1.00 27.34 180 TRP A CA 1
ATOM 1436 C C . TRP A 1 180 ? 17.560 -9.816 7.491 1.00 27.34 180 TRP A C 1
ATOM 1438 O O . TRP A 1 180 ? 17.346 -10.812 6.795 1.00 27.34 180 T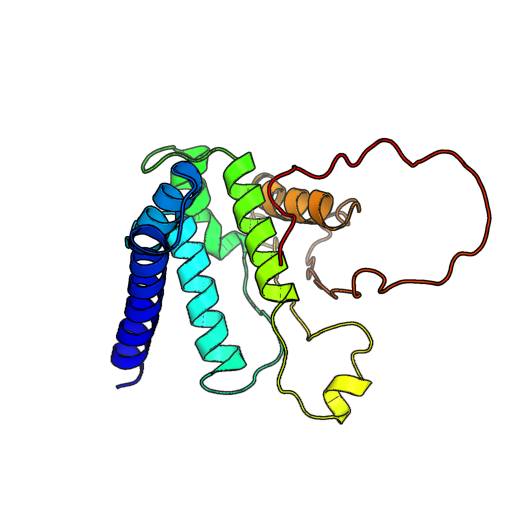RP A O 1
ATOM 1448 N N . PRO A 1 181 ? 18.639 -9.727 8.289 1.00 26.31 181 PRO A N 1
ATOM 1449 C CA . PRO A 1 181 ? 19.646 -10.773 8.305 1.00 26.31 181 PRO A CA 1
ATOM 1450 C C . PRO A 1 181 ? 18.967 -12.084 8.694 1.00 26.31 181 PRO A C 1
ATOM 1452 O O . PRO A 1 181 ? 18.595 -12.291 9.850 1.00 26.31 181 PRO A O 1
ATOM 1455 N N . ALA A 1 182 ? 18.776 -12.951 7.703 1.00 25.45 182 ALA A N 1
ATOM 1456 C CA . ALA A 1 182 ? 18.404 -14.327 7.912 1.00 25.45 182 ALA A CA 1
ATOM 1457 C C . ALA A 1 182 ? 19.544 -14.944 8.724 1.00 25.45 182 ALA A C 1
ATOM 1459 O O . ALA A 1 182 ? 20.657 -15.098 8.227 1.00 25.45 182 ALA A O 1
ATOM 1460 N N . ALA A 1 183 ? 19.267 -15.174 10.008 1.00 30.98 183 ALA A N 1
ATOM 1461 C CA . ALA A 1 183 ? 19.960 -16.085 10.909 1.00 30.98 183 ALA A CA 1
ATOM 1462 C C . ALA A 1 183 ? 21.468 -16.274 10.631 1.00 30.98 183 ALA A C 1
ATOM 1464 O O . ALA A 1 183 ? 21.919 -17.321 10.166 1.00 30.98 183 ALA A O 1
ATOM 1465 N N . GLY A 1 184 ? 22.272 -15.266 10.976 1.00 24.25 184 GLY A N 1
ATOM 1466 C CA . GLY A 1 184 ? 23.713 -15.441 11.131 1.00 24.25 184 GLY A CA 1
ATOM 1467 C C . GLY A 1 184 ? 24.016 -16.253 12.393 1.00 24.25 184 GLY A C 1
ATOM 1468 O O . GLY A 1 184 ? 23.614 -15.874 13.492 1.00 24.25 184 GLY A O 1
ATOM 1469 N N . ARG A 1 185 ? 24.732 -17.371 12.227 1.00 23.73 185 ARG A N 1
ATOM 1470 C CA . ARG A 1 185 ? 25.298 -18.197 13.308 1.00 23.73 185 ARG A CA 1
ATOM 1471 C C . ARG A 1 185 ? 26.018 -17.332 14.364 1.00 23.73 185 ARG A C 1
ATOM 1473 O O . ARG A 1 185 ? 26.671 -16.351 14.001 1.00 23.73 185 ARG A O 1
ATOM 1480 N N . PRO A 1 186 ? 25.964 -17.693 15.658 1.00 26.84 186 PRO A N 1
ATOM 1481 C CA . PRO A 1 186 ? 26.433 -16.825 16.731 1.00 26.84 186 PRO A CA 1
ATOM 1482 C C . PRO A 1 186 ? 27.966 -16.778 16.786 1.00 26.84 186 PRO A C 1
ATOM 1484 O O . PRO A 1 186 ? 28.612 -17.764 17.142 1.00 26.84 186 PRO A O 1
ATOM 1487 N N . ARG A 1 187 ? 28.563 -15.610 16.514 1.00 25.50 187 ARG A N 1
ATOM 1488 C CA . ARG A 1 187 ? 29.901 -15.280 17.029 1.00 25.50 187 ARG A CA 1
ATOM 1489 C C . ARG A 1 187 ? 29.746 -14.569 18.371 1.00 25.50 187 ARG A C 1
ATOM 1491 O O . ARG A 1 187 ? 29.129 -13.514 18.470 1.00 25.50 187 ARG A O 1
ATOM 1498 N N . ARG A 1 188 ? 30.296 -15.204 19.408 1.00 32.78 188 ARG A N 1
ATOM 1499 C CA . ARG A 1 188 ? 30.422 -14.703 20.780 1.00 32.78 188 ARG A CA 1
ATOM 1500 C C . ARG A 1 188 ? 31.108 -13.333 20.797 1.00 32.78 188 ARG A C 1
ATOM 1502 O O . ARG A 1 188 ? 32.289 -13.269 20.479 1.00 32.78 188 ARG A O 1
ATOM 1509 N N . GLN A 1 189 ? 30.423 -12.298 21.282 1.00 27.03 189 GLN A N 1
ATOM 1510 C CA . GLN A 1 189 ? 31.024 -11.251 22.118 1.00 27.03 189 GLN A CA 1
ATOM 1511 C C . GLN A 1 189 ? 29.944 -10.373 22.768 1.00 27.03 189 GLN A C 1
ATOM 1513 O O . GLN A 1 189 ? 29.051 -9.873 22.099 1.00 27.03 189 GLN A O 1
ATOM 1518 N N . GLY A 1 190 ? 30.059 -10.195 24.089 1.00 26.28 190 GLY A N 1
ATOM 1519 C CA . GLY A 1 190 ? 29.495 -9.059 24.825 1.00 26.28 190 GLY A CA 1
ATOM 1520 C C . GLY A 1 190 ? 28.014 -9.126 25.205 1.00 26.28 190 GLY A C 1
ATOM 1521 O O . GLY A 1 190 ? 27.152 -8.585 24.523 1.00 26.28 190 GLY A O 1
ATOM 1522 N N . ARG A 1 191 ? 27.718 -9.693 26.380 1.00 33.22 191 ARG A N 1
ATOM 1523 C CA . ARG A 1 191 ? 26.458 -9.462 27.106 1.00 33.22 191 ARG A CA 1
ATOM 1524 C C . ARG A 1 191 ? 26.296 -7.957 27.372 1.00 33.22 191 ARG A C 1
ATOM 1526 O O . ARG A 1 191 ? 27.067 -7.442 28.172 1.00 33.22 191 ARG A O 1
ATOM 1533 N N . ARG A 1 192 ? 25.323 -7.288 26.732 1.00 28.81 192 ARG A N 1
ATOM 1534 C CA . ARG A 1 192 ? 24.581 -6.078 27.193 1.00 28.81 192 ARG A CA 1
ATOM 1535 C C . ARG A 1 192 ? 23.787 -5.450 26.028 1.00 28.81 192 ARG A C 1
ATOM 1537 O O . ARG A 1 192 ? 24.159 -4.407 25.518 1.00 28.81 192 ARG A O 1
ATOM 1544 N N . ALA A 1 193 ? 22.695 -6.087 25.597 1.00 28.53 193 ALA A N 1
ATOM 1545 C CA . ALA A 1 193 ? 21.643 -5.424 24.794 1.00 28.53 193 ALA A CA 1
ATOM 1546 C C . ALA A 1 193 ? 20.303 -6.196 24.744 1.00 28.53 193 ALA A C 1
ATOM 1548 O O . ALA A 1 193 ? 19.425 -5.869 23.952 1.00 28.53 193 ALA A O 1
ATOM 1549 N N . ALA A 1 194 ? 20.107 -7.225 25.573 1.00 28.09 194 ALA A N 1
ATOM 1550 C CA . ALA A 1 194 ? 18.873 -8.010 25.589 1.00 28.09 194 ALA A CA 1
ATOM 1551 C C . ALA A 1 194 ? 17.891 -7.454 26.634 1.00 28.09 194 ALA A C 1
ATOM 1553 O O . ALA A 1 194 ? 17.694 -8.071 27.673 1.00 28.09 194 ALA A O 1
ATOM 1554 N N . ALA A 1 195 ? 17.334 -6.258 26.408 1.00 27.70 195 ALA A N 1
ATOM 1555 C CA . ALA A 1 195 ? 16.278 -5.723 27.287 1.00 27.70 195 ALA A CA 1
ATOM 1556 C C . ALA A 1 195 ? 15.340 -4.670 26.656 1.00 27.70 195 ALA A C 1
ATOM 1558 O O . ALA A 1 195 ? 14.570 -4.053 27.383 1.00 27.70 195 ALA A O 1
ATOM 1559 N N . ARG A 1 196 ? 15.372 -4.420 25.336 1.00 26.19 196 ARG A N 1
ATOM 1560 C CA . ARG A 1 196 ? 14.587 -3.316 24.732 1.00 26.19 196 ARG A CA 1
ATOM 1561 C C . ARG A 1 196 ? 13.718 -3.671 23.529 1.00 26.19 196 ARG A C 1
ATOM 1563 O O . ARG A 1 196 ? 13.395 -2.805 22.733 1.00 26.19 196 ARG A O 1
ATOM 1570 N N . PHE A 1 197 ? 13.297 -4.926 23.427 1.00 26.19 197 PHE A N 1
ATOM 1571 C CA . PHE A 1 197 ? 12.203 -5.318 22.538 1.00 26.19 197 PHE A CA 1
ATOM 1572 C C . PHE A 1 197 ? 11.336 -6.357 23.253 1.00 26.19 197 PHE A C 1
ATOM 1574 O O . PHE A 1 197 ? 11.496 -7.566 23.082 1.00 26.19 197 PHE A O 1
ATOM 1581 N N . SER A 1 198 ? 10.431 -5.890 24.113 1.00 25.16 198 SER A N 1
ATOM 1582 C CA . SER A 1 198 ? 9.297 -6.707 24.537 1.00 25.16 198 SER A CA 1
ATOM 1583 C C . SER A 1 198 ? 8.346 -6.811 23.348 1.00 25.16 198 SER A C 1
ATOM 1585 O O . SER A 1 198 ? 7.682 -5.840 22.993 1.00 25.16 198 SER A O 1
ATOM 1587 N N . ARG A 1 199 ? 8.318 -7.982 22.707 1.00 26.81 199 ARG A N 1
ATOM 1588 C CA . ARG A 1 199 ? 7.307 -8.327 21.700 1.00 26.81 199 ARG A CA 1
ATOM 1589 C C . ARG A 1 199 ? 5.903 -8.119 22.300 1.00 26.81 199 ARG A C 1
ATOM 1591 O O . ARG A 1 199 ? 5.670 -8.631 23.400 1.00 26.81 199 ARG A O 1
ATOM 1598 N N . PRO A 1 200 ? 4.966 -7.448 21.610 1.00 27.33 200 PRO A N 1
ATOM 1599 C CA . PRO A 1 200 ? 3.552 -7.519 21.961 1.00 27.33 200 PRO A CA 1
ATOM 1600 C C . PRO A 1 200 ? 3.093 -8.985 21.955 1.00 27.33 200 PRO A C 1
ATOM 1602 O O . PRO A 1 200 ? 3.483 -9.763 21.082 1.00 27.33 200 PRO A O 1
ATOM 1605 N N . ARG A 1 201 ? 2.303 -9.389 22.956 1.00 28.62 201 ARG A N 1
ATOM 1606 C CA . ARG A 1 201 ? 1.871 -10.787 23.159 1.00 28.62 201 ARG A CA 1
ATOM 1607 C C . ARG A 1 201 ? 0.928 -11.323 22.066 1.00 28.62 201 ARG A C 1
ATOM 1609 O O . ARG A 1 201 ? 0.717 -12.527 22.041 1.00 28.62 201 ARG A O 1
ATOM 1616 N N . SER A 1 202 ? 0.417 -10.482 21.167 1.00 29.94 202 SER A N 1
ATOM 1617 C CA . SER A 1 202 ? -0.621 -10.819 20.179 1.00 29.94 202 SER A CA 1
ATOM 1618 C C . SER A 1 202 ? -0.136 -11.497 18.889 1.00 29.94 202 SER A C 1
ATOM 1620 O O . SER A 1 202 ? -0.960 -11.905 18.087 1.00 29.94 202 SER A O 1
ATOM 1622 N N . TRP A 1 203 ? 1.174 -11.667 18.685 1.00 29.88 203 TRP A N 1
ATOM 1623 C CA . TRP A 1 203 ? 1.729 -12.188 17.421 1.00 29.88 203 TRP A CA 1
ATOM 1624 C C . TRP A 1 203 ? 2.516 -13.498 17.588 1.00 29.88 203 TRP A C 1
ATOM 1626 O O . TRP A 1 203 ? 3.537 -13.720 16.937 1.00 29.88 203 TRP A O 1
ATOM 1636 N N . ARG A 1 204 ? 2.084 -14.376 18.500 1.00 25.50 204 ARG A N 1
ATOM 1637 C CA . ARG A 1 204 ? 2.491 -15.790 18.473 1.00 25.50 204 ARG A CA 1
ATOM 1638 C C . ARG A 1 204 ? 1.392 -16.550 17.745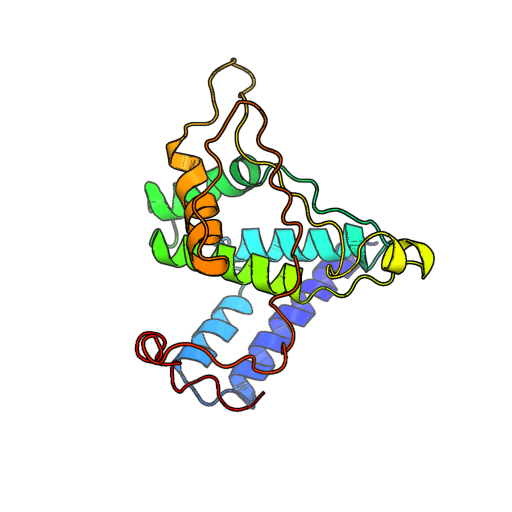 1.00 25.50 204 ARG A C 1
ATOM 1640 O O . ARG A 1 204 ? 0.254 -16.436 18.172 1.00 25.50 204 ARG A O 1
ATOM 1647 N N . LEU A 1 205 ? 1.770 -17.359 16.757 1.00 28.70 205 LEU A N 1
ATOM 1648 C CA . LEU A 1 205 ? 0.918 -18.170 15.870 1.00 28.70 205 LEU A CA 1
ATOM 1649 C C . LEU A 1 205 ? 0.610 -17.509 14.515 1.00 28.70 205 LEU A C 1
ATOM 1651 O O . LEU A 1 205 ? -0.538 -17.288 14.147 1.00 28.70 205 LEU A O 1
ATOM 1655 N N . LEU A 1 206 ? 1.684 -17.262 13.765 1.00 30.25 206 LEU A N 1
ATOM 1656 C CA . LEU A 1 206 ? 1.812 -17.717 12.378 1.00 30.25 206 LEU A CA 1
ATOM 1657 C C . LEU A 1 206 ? 3.091 -18.557 12.288 1.00 30.25 206 LEU A C 1
ATOM 1659 O O . LEU A 1 206 ? 4.049 -18.218 13.028 1.00 30.25 206 LEU A O 1
#

Sequence (206 aa):
MADKAVISWARRHARLCRIVAESFETDPVRREELLQMAEISQRLWDVMQMKWYVYLMCHAIKHYASGMAHKEDKLCWPYYKAIVIDKTFQTMTHKDAVELFECERLKCSEHGAGKSRVNREIFPGSNDLFILTIGGLNRDGMGFPSIKNDALNDQARTTTGRPPKKPTTGATFCACLRAWPAAGRPRRQGRRAAARFSRPRSWRLL

Foldseek 3Di:
DVVVVLVVVQLVQLVVLQCCLPPPDDDPVSSVVSPVSSDCFLALLNLLVVLVSVCCCVDPDVDHDFEAEDAVLVSSVVRCCCADPVVVPPHDHLVVLLVSLLVSVVVVQPDAGPDDPVQPVVLDQGRGWYKYDYWAADPVRHTPDPVSCCSVQVSVCVVPVDHDDPPDHTDTPGPSVRHPPDDDDDDDDDPDDPDPDDDDPPPDDD

Secondary structure (DSSP, 8-state):
-HHHHHHHHHHHHHHHHHHHHHHT---HHHHHHHHHHHS---SHHHHHHHHHHHHHIIIIISS-------BHHHHHHHHHIIIIIS--SS---HHHHHHHHHHHHHHHHH------HHHHHSSTT-SS-EEEE---B-TTSPBPPGGGSHHHHHHHHHHH--PPPP--SS-EEEE------------------TTS----GGG---

Solvent-accessible surface area (backbone atoms only — not comparable to full-atom values): 12481 Å² total; per-residue (Å²): 114,68,66,63,52,50,52,53,52,53,51,51,52,21,49,48,31,38,49,41,28,76,74,69,50,80,52,72,67,61,21,51,53,27,44,56,64,35,44,91,67,89,39,68,66,45,53,54,49,48,52,49,52,53,45,43,45,63,32,56,70,76,40,81,43,87,54,44,84,45,56,52,51,73,69,49,39,70,52,49,42,38,19,52,70,67,48,76,52,84,67,47,54,69,65,57,54,24,50,54,51,44,51,49,54,49,54,60,69,69,46,79,63,92,63,57,71,68,66,52,65,78,42,72,58,36,67,60,57,42,36,40,33,49,75,50,65,45,96,85,67,45,62,50,64,72,84,68,47,45,52,63,42,47,31,49,24,70,80,68,76,42,83,67,75,75,85,54,95,71,45,69,43,69,49,72,49,64,55,74,81,77,79,75,79,88,78,91,77,80,98,82,78,93,82,83,77,85,75,73,84,86,76,75,88,127

pLDDT: mean 71.71, std 24.72, range [23.73, 96.19]

Mean predicted aligned error: 12.62 Å

=== Feature glossary ===
Reading guide. The protein is described through the following features:

Foldseek 3Di. A 3Di character summarizes, for each residue, the relative orientation of the Cα frame of its nearest spatial neighbor. Because it encodes fold topology rather than chemistry, 3Di alignments detect remote structural similarity that sequence alignment misses.

Contact-map, Ramachandran, and PAE plots. Plot images: a contact map (which residues are close in 3D, as an N×N binary image), a Ramachandran scatter (backbone torsion angles, revealing secondary-structure composition at a glance), and — for AlphaFold structures — a PAE heatmap (pairwise prediction confidence).

Radius of gyration, Cα contacts, bounding box. Radius of gyration (Rg) is the root-mean-square distance of Cα atoms from their centroid — a single number for overall size and compactness. A globular domain of N residues has Rg ≈ 2.2·N^0.38 Å; an extended or disordered chain has a much larger Rg. The Cα contact count is the number of residue pairs whose Cα atoms are within 8 Å and are more than four positions apart in sequence — a standard proxy for tertiary packing density. The bounding box is the smallest axis-aligned box enclosing all Cα atoms.

Secondary structure (8-state, DSSP). Eight-state secondary structure (DSSP): H is the canonical α-helix, G the tighter 3₁₀-helix, I the wider π-helix; E/B are β-structure, T and S are turns and bends, and '-' is everything else. DSSP derives these from the pattern of main-chain N–H···O=C hydrogen bonds, not from the sequence.

B-factor. B-factor (Debye–Waller factor) reflects atomic displacement in the crystal lattice. It is an experimental observable (units Å²), not a prediction; low values mean the atom is pinned down, high values mean it moves or is heterogeneous across the crystal.

pLDDT. pLDDT is the predicted lDDT-Cα score: AlphaFold's confidence that the local environment of each residue (all inter-atomic distances within 15 Å) is correctly placed. It is a per-residue number between 0 and 100, with higher meaning more reliable.

Nearest PDB structures. Nearest PDB neighbors are the top structural matches found by Foldseek when searching this structure against the entire Protein Data Bank. Each hit reports a TM-score (0 to 1; >0.5 almost always implies the same fold) and an E-value. These are *structural* homologs — they may share no detectable sequence similarity.

Solvent-accessible surface area. Accessible surface area quantifies burial. A residue with SASA near zero is packed into the hydrophobic core; one with SASA >100 Å² sits on the surface. Computed here via the Shrake–Rupley numerical algorithm with a 1.4 Å probe.

Rendered structure images. Structure images are PyMOL renders from six orthogonal camera directions. Cartoon representation draws helices as coils and strands as arrows; sticks shows the backbone as bonds; surface shows the solvent-excluded envelope. Rainbow coloring maps sequence position to hue (blue→red, N→C); chain coloring assigns a distinct color per polypeptide.

Backbone torsions (φ/ψ). φ (phi) and ψ (psi) are the two rotatable backbone dihedrals per residue: φ is the C(i-1)–N–Cα–C torsion, ψ is the N–Cα–C–N(i+1) torsion, both in degrees on (−180°, 180°]. α-helical residues cluster near (−60°, −45°); β-strand residues near (−120°, +130°). A Ramachandran plot is simply a scatter of (φ, ψ) for every residue.

Predicted aligned error. Predicted Aligned Error (PAE) is an AlphaFold confidence matrix: entry (i, j) is the expected error in the position of residue j, in ångströms, when the prediction is superimposed on the true structure at residue i. Low PAE within a block of residues means that block is internally rigid and well-predicted; high PAE between two blocks means their relative placement is uncertain even if each block individually is confident.

mmCIF coordinates. Structure coordinates are given as an mmCIF _atom_site loop: one row per atom with element, residue name, chain id, sequence number, and x/y/z position in Å. Only the four main-chain atoms per residue are included here; side chains are omitted to keep the record compact.

InterPro / GO / CATH / organism. Database cross-references. InterPro integrates a dozen domain/family signature databases into unified entries with residue-range hits. GO terms attach function/process/location labels with evidence codes. CATH codes position the fold in a four-level structural taxonomy. Organism is the NCBI-taxonomy species name.

Secondary structure (3-state, P-SEA). SS3 is a coarse helix/strand/coil call (letters a/b/c) made by the P-SEA algorithm from inter-Cα distances and dihedrals. It is less detailed than DSSP but needs only Cα positions.

Sequence. Sequence gives the chain of amino acids in standard one-letter code (A=alanine, C=cysteine, …, Y=tyrosine), read N→C. It is the only feature that is directly encoded by the gene; all structural features are derived from the folded form of this sequence.